Protein AF-A0A1F2P7C3-F1 (afdb_monomer_lite)

Organism: NCBI:txid1838285

Structure (mmCIF, N/CA/C/O backbone):
data_AF-A0A1F2P7C3-F1
#
_entry.id   AF-A0A1F2P7C3-F1
#
loop_
_atom_site.group_PDB
_atom_site.id
_atom_site.type_symbol
_atom_site.label_atom_id
_atom_site.label_alt_id
_atom_site.label_comp_id
_atom_site.label_asym_id
_atom_site.label_entity_id
_atom_site.label_seq_id
_atom_site.pdbx_PDB_ins_code
_atom_site.Cartn_x
_atom_site.Cartn_y
_atom_site.Cartn_z
_atom_site.occupancy
_atom_site.B_iso_or_equiv
_atom_site.auth_seq_id
_atom_site.auth_comp_id
_atom_site.auth_asym_id
_atom_site.auth_atom_id
_atom_site.pdbx_PDB_model_num
ATOM 1 N N . MET A 1 1 ? -16.174 10.394 39.902 1.00 77.69 1 MET A N 1
ATOM 2 C CA . MET A 1 1 ? -15.447 10.910 38.726 1.00 77.69 1 MET A CA 1
ATOM 3 C C . MET A 1 1 ? -16.456 11.609 37.838 1.00 77.69 1 MET A C 1
ATOM 5 O O . MET A 1 1 ? -17.543 11.066 37.669 1.00 77.69 1 MET A O 1
ATOM 9 N N . ASP A 1 2 ? -16.154 12.800 37.335 1.00 92.81 2 ASP A N 1
ATOM 10 C CA . ASP A 1 2 ? -17.089 13.515 36.462 1.00 92.81 2 ASP A CA 1
ATOM 11 C C . ASP A 1 2 ? -17.101 12.884 35.067 1.00 92.81 2 ASP A C 1
ATOM 13 O O . ASP A 1 2 ? -16.054 12.460 34.570 1.00 92.81 2 ASP A O 1
ATOM 17 N N . LEU A 1 3 ? -18.271 12.849 34.423 1.00 90.50 3 LEU A N 1
ATOM 18 C CA . LEU A 1 3 ? -18.465 12.289 33.077 1.00 90.50 3 LEU A CA 1
ATOM 19 C C . LEU A 1 3 ? -17.438 12.848 32.086 1.00 90.50 3 LEU A C 1
ATOM 21 O O . LEU A 1 3 ? -16.812 12.097 31.345 1.00 90.50 3 LEU A O 1
ATOM 25 N N . LEU A 1 4 ? -17.236 14.170 32.120 1.00 93.06 4 LEU A N 1
ATOM 26 C CA . LEU A 1 4 ? -16.297 14.874 31.248 1.00 93.06 4 LEU A CA 1
ATOM 27 C C . LEU A 1 4 ? -14.852 14.434 31.478 1.00 93.06 4 LEU A C 1
ATOM 29 O O . LEU A 1 4 ? -14.118 14.239 30.515 1.00 93.06 4 LEU A O 1
ATOM 33 N N . LEU A 1 5 ? -14.451 14.245 32.737 1.00 92.44 5 LEU A N 1
ATOM 34 C CA . LEU A 1 5 ? -13.101 13.799 33.072 1.00 92.44 5 LEU A CA 1
ATOM 35 C C . LEU A 1 5 ? -12.876 12.352 32.619 1.00 92.44 5 LEU A C 1
ATOM 37 O O . LEU A 1 5 ? -11.845 12.049 32.026 1.00 92.44 5 LEU A O 1
ATOM 41 N N . SER A 1 6 ? -13.853 11.476 32.861 1.00 92.25 6 SER A N 1
ATOM 42 C CA . SER A 1 6 ? -13.817 10.080 32.417 1.00 92.25 6 SER A CA 1
ATOM 43 C C . SER A 1 6 ? -13.701 9.981 30.890 1.00 92.25 6 SER A C 1
ATOM 45 O O . SER A 1 6 ? -12.804 9.314 30.373 1.00 92.25 6 SER A O 1
ATOM 47 N N . LEU A 1 7 ? -14.553 10.713 30.163 1.00 93.00 7 LEU A N 1
ATOM 48 C CA . LEU A 1 7 ? -14.533 10.766 28.702 1.00 93.00 7 LEU A CA 1
ATOM 49 C C . LEU A 1 7 ? -13.200 11.319 28.177 1.00 93.00 7 LEU A C 1
ATOM 51 O O . LEU A 1 7 ? -12.624 10.761 27.247 1.00 93.00 7 LEU A O 1
ATOM 55 N N . PHE A 1 8 ? -12.695 12.395 28.784 1.00 95.25 8 PHE A N 1
ATOM 56 C CA . PHE A 1 8 ? -11.429 13.009 28.397 1.00 95.25 8 PHE A CA 1
ATOM 57 C C . PHE A 1 8 ? -10.253 12.037 28.540 1.00 95.25 8 PHE A C 1
ATOM 59 O O . PHE A 1 8 ? -9.473 11.888 27.602 1.00 95.25 8 PHE A O 1
ATOM 66 N N . LEU A 1 9 ? -10.147 11.336 29.674 1.00 93.38 9 LEU A N 1
ATOM 67 C CA . LEU A 1 9 ? -9.088 10.346 29.888 1.00 93.38 9 LEU A CA 1
ATOM 68 C C . LEU A 1 9 ? -9.193 9.170 28.917 1.00 93.38 9 LEU A C 1
ATOM 70 O O . LEU A 1 9 ? -8.172 8.714 28.407 1.00 93.38 9 LEU A O 1
ATOM 74 N N . LEU A 1 10 ? -10.413 8.708 28.628 1.00 93.62 10 LEU A N 1
ATOM 75 C CA . LEU A 1 10 ? -10.646 7.648 27.651 1.00 93.62 10 LEU A CA 1
ATOM 76 C C . LEU A 1 10 ? -10.180 8.070 26.250 1.00 93.62 10 LEU A C 1
ATOM 78 O O . LEU A 1 10 ? -9.429 7.337 25.613 1.00 93.62 10 LEU A O 1
ATOM 82 N N . ILE A 1 11 ? -10.578 9.259 25.786 1.00 95.69 11 ILE A N 1
ATOM 83 C CA . ILE A 1 11 ? -10.174 9.788 24.475 1.00 95.69 11 ILE A CA 1
ATOM 84 C C . ILE A 1 11 ? -8.657 9.969 24.412 1.00 95.69 11 ILE A C 1
ATOM 86 O O . ILE A 1 11 ? -8.034 9.544 23.442 1.00 95.69 11 ILE A O 1
ATOM 90 N N . LEU A 1 12 ? -8.051 10.558 25.446 1.00 97.06 12 LEU A N 1
ATOM 91 C CA . LEU A 1 12 ? -6.606 10.767 25.507 1.00 97.06 12 LEU A CA 1
ATOM 92 C C . LEU A 1 12 ? -5.845 9.438 25.425 1.00 97.06 12 LEU A C 1
ATOM 94 O O . LEU A 1 12 ? -4.877 9.329 24.675 1.00 97.06 12 LEU A O 1
ATOM 98 N N . TYR A 1 13 ? -6.309 8.422 26.152 1.00 95.81 13 TYR A N 1
ATOM 99 C CA . TYR A 1 13 ? -5.743 7.080 26.097 1.00 95.81 13 TYR A CA 1
ATOM 100 C C . TYR A 1 13 ? -5.869 6.461 24.695 1.00 95.81 13 TYR A C 1
ATOM 102 O O . TYR A 1 13 ? -4.884 5.952 24.166 1.00 95.81 13 TYR A O 1
ATOM 110 N N . LEU A 1 14 ? -7.041 6.546 24.057 1.00 96.19 14 LEU A N 1
ATOM 111 C CA . LEU A 1 14 ? -7.248 6.003 22.709 1.00 96.19 14 LEU A CA 1
ATOM 112 C C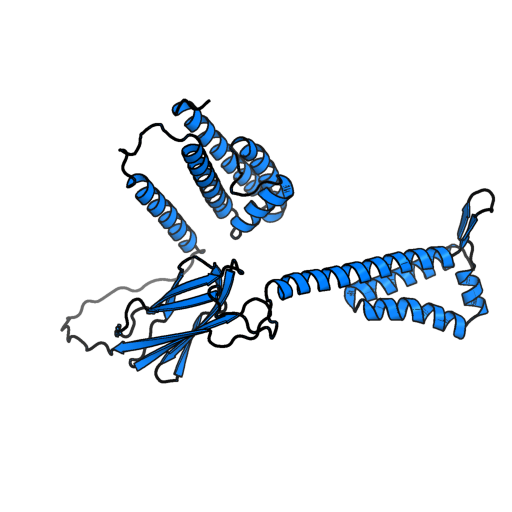 . LEU A 1 14 ? -6.375 6.702 21.659 1.00 96.19 14 LEU A C 1
ATOM 114 O O . LEU A 1 14 ? -5.785 6.028 20.816 1.00 96.19 14 LEU A O 1
ATOM 118 N N . LEU A 1 15 ? -6.250 8.030 21.729 1.00 97.38 15 LEU A N 1
ATOM 119 C CA . LEU A 1 15 ? -5.370 8.798 20.844 1.00 97.38 15 LEU A CA 1
ATOM 120 C C . LEU A 1 15 ? -3.902 8.424 21.047 1.00 97.38 15 LEU A C 1
ATOM 122 O O . LEU A 1 15 ? -3.172 8.270 20.072 1.00 97.38 15 LEU A O 1
ATOM 126 N N . PHE A 1 16 ? -3.477 8.240 22.297 1.00 97.50 16 PHE A N 1
ATOM 127 C CA . PHE A 1 16 ? -2.119 7.816 22.617 1.00 97.50 16 PHE A CA 1
ATOM 128 C C . PHE A 1 16 ? -1.800 6.429 22.040 1.00 97.50 16 PHE A C 1
ATOM 130 O O . PHE A 1 16 ? -0.775 6.265 21.380 1.00 97.50 16 PHE A O 1
ATOM 137 N N . ILE A 1 17 ? -2.692 5.447 22.216 1.00 97.12 17 ILE A N 1
ATOM 138 C CA . ILE A 1 17 ? -2.518 4.108 21.632 1.00 97.12 17 ILE A CA 1
ATOM 139 C C . ILE A 1 17 ? -2.524 4.171 20.101 1.00 97.12 17 ILE A C 1
ATOM 141 O O . ILE A 1 17 ? -1.637 3.599 19.468 1.00 97.12 17 ILE A O 1
ATOM 145 N N . GLY A 1 18 ? -3.465 4.909 19.505 1.00 94.56 18 GLY A N 1
ATOM 146 C CA . GLY A 1 18 ? -3.527 5.101 18.055 1.00 94.56 18 GLY A CA 1
ATOM 147 C C . GLY A 1 18 ? -2.247 5.721 17.491 1.00 94.56 18 GLY A C 1
ATOM 148 O O . GLY A 1 18 ? -1.726 5.244 16.487 1.00 94.56 18 GLY A O 1
ATOM 149 N N . PHE A 1 19 ? -1.685 6.724 18.172 1.00 97.38 19 PHE A N 1
ATOM 150 C CA . PHE A 1 19 ? -0.420 7.347 17.785 1.00 97.38 19 PHE A CA 1
ATOM 151 C C . PHE A 1 19 ? 0.745 6.347 17.794 1.00 97.38 19 PHE A C 1
ATOM 153 O O . PHE A 1 19 ? 1.523 6.310 16.843 1.00 97.38 19 PHE A O 1
ATOM 160 N N . ILE A 1 20 ? 0.854 5.501 18.825 1.00 96.69 20 ILE A N 1
ATOM 161 C CA . ILE A 1 20 ? 1.914 4.482 18.896 1.00 96.69 20 ILE A CA 1
ATOM 162 C C . ILE A 1 20 ? 1.760 3.449 17.774 1.00 96.69 20 ILE A C 1
ATOM 164 O O . ILE A 1 20 ? 2.757 3.110 17.135 1.00 96.69 20 ILE A O 1
ATOM 168 N N . ILE A 1 21 ? 0.536 2.970 17.519 1.00 94.56 21 ILE A N 1
ATOM 169 C CA . ILE A 1 21 ? 0.268 1.992 16.453 1.00 94.56 21 ILE A CA 1
ATOM 170 C C . ILE A 1 21 ? 0.661 2.565 15.085 1.00 94.56 21 ILE A C 1
ATOM 172 O O . ILE A 1 21 ? 1.321 1.875 14.316 1.00 94.56 21 ILE A O 1
ATOM 176 N N . ILE A 1 22 ? 0.292 3.818 14.795 1.00 93.19 22 ILE A N 1
ATOM 177 C CA . ILE A 1 22 ? 0.512 4.440 13.480 1.00 93.19 22 ILE A CA 1
ATOM 178 C C . ILE A 1 22 ? 1.976 4.845 13.264 1.00 93.19 22 ILE A C 1
ATOM 180 O O . ILE A 1 22 ? 2.513 4.621 12.184 1.00 93.19 22 ILE A O 1
ATOM 184 N N . TYR A 1 23 ? 2.617 5.469 14.257 1.00 94.31 23 TYR A N 1
ATOM 185 C CA . TYR A 1 23 ? 3.904 6.148 14.050 1.00 94.31 23 TYR A CA 1
ATOM 186 C C . TYR A 1 23 ? 5.117 5.420 14.624 1.00 94.31 23 TYR A C 1
ATOM 188 O O . TYR A 1 23 ? 6.241 5.751 14.254 1.00 94.31 23 TYR A O 1
ATOM 196 N N . VAL A 1 24 ? 4.926 4.480 15.552 1.00 95.00 24 VAL A N 1
ATOM 197 C CA . VAL A 1 24 ? 6.043 3.827 16.251 1.00 95.00 24 VAL A CA 1
ATOM 198 C C . VAL A 1 24 ? 6.140 2.358 15.866 1.00 95.00 24 VAL A C 1
ATOM 200 O O . VAL A 1 24 ? 7.137 1.939 15.288 1.00 95.00 24 VAL A O 1
ATOM 203 N N . SER A 1 25 ? 5.139 1.557 16.232 1.00 94.12 25 SER A N 1
ATOM 204 C CA . SER A 1 25 ? 5.088 0.121 15.946 1.00 94.12 25 SER A CA 1
ATOM 205 C C . SER A 1 25 ? 3.744 -0.459 16.387 1.00 94.12 25 SER A C 1
ATOM 207 O O . SER A 1 25 ? 3.318 -0.247 17.528 1.00 94.12 25 SER A O 1
ATOM 209 N N . SER A 1 26 ? 3.131 -1.283 15.535 1.00 92.88 26 SER A N 1
ATOM 210 C CA . SER A 1 26 ? 1.913 -2.042 15.848 1.00 92.88 26 SER A CA 1
ATOM 211 C C . SER A 1 26 ? 2.073 -2.919 17.093 1.00 92.88 26 SER A C 1
ATOM 213 O O . SER A 1 26 ? 1.196 -2.949 17.958 1.00 92.88 26 SER A O 1
ATOM 215 N N . PHE A 1 27 ? 3.225 -3.586 17.230 1.00 93.44 27 PHE A N 1
ATOM 216 C CA . PHE A 1 27 ? 3.520 -4.446 18.378 1.00 93.44 27 PHE A CA 1
ATOM 217 C C . PHE A 1 27 ? 3.623 -3.643 19.678 1.00 93.44 27 PHE A C 1
ATOM 219 O O . PHE A 1 27 ? 3.014 -4.007 20.686 1.00 93.44 27 PHE A O 1
ATOM 226 N N . ALA A 1 28 ? 4.345 -2.517 19.649 1.00 94.62 28 ALA A N 1
ATOM 227 C CA . ALA A 1 28 ? 4.433 -1.627 20.803 1.00 94.62 28 ALA A CA 1
ATOM 228 C C . ALA A 1 28 ? 3.044 -1.099 21.192 1.00 94.62 28 ALA A C 1
ATOM 230 O O . ALA A 1 28 ? 2.698 -1.095 22.371 1.00 94.62 28 ALA A O 1
ATOM 231 N N . GLY A 1 29 ? 2.222 -0.724 20.209 1.00 95.31 29 GLY A N 1
ATOM 232 C CA . GLY A 1 29 ? 0.857 -0.260 20.431 1.00 95.31 29 GLY A CA 1
ATOM 233 C C . GLY A 1 29 ? -0.009 -1.277 21.173 1.00 95.31 29 GLY A C 1
ATOM 234 O O . GLY A 1 29 ? -0.606 -0.932 22.192 1.00 95.31 29 GLY A O 1
ATOM 235 N N . ILE A 1 30 ? -0.013 -2.542 20.735 1.00 94.88 30 ILE A N 1
ATOM 236 C CA . ILE A 1 30 ? -0.726 -3.636 21.421 1.00 94.88 30 ILE A CA 1
ATOM 237 C C . ILE A 1 30 ? -0.192 -3.837 22.844 1.00 94.88 30 ILE A C 1
ATOM 239 O O . ILE A 1 30 ? -0.970 -3.997 23.788 1.00 94.88 30 ILE A O 1
ATOM 243 N N . LEU A 1 31 ? 1.130 -3.800 23.022 1.00 96.56 31 LEU A N 1
ATOM 244 C CA . LEU A 1 31 ? 1.747 -3.964 24.333 1.00 96.56 31 LEU A CA 1
ATOM 245 C C . LEU A 1 31 ? 1.312 -2.854 25.303 1.00 96.56 31 LEU A C 1
ATOM 247 O O . LEU A 1 31 ? 0.886 -3.153 26.418 1.00 96.56 31 LEU A O 1
ATOM 251 N N . PHE A 1 32 ? 1.356 -1.586 24.885 1.00 96.25 32 PHE A N 1
ATOM 252 C CA . PHE A 1 32 ? 0.892 -0.455 25.697 1.00 96.25 32 PHE A CA 1
ATOM 253 C C . PHE A 1 32 ? -0.618 -0.491 25.938 1.00 96.25 32 PHE A C 1
ATOM 255 O O . PHE A 1 32 ? -1.068 -0.159 27.038 1.00 96.25 32 PHE A O 1
ATOM 262 N N . MET A 1 33 ? -1.392 -0.940 24.948 1.00 96.12 33 MET A N 1
ATOM 263 C CA . MET A 1 33 ? -2.836 -1.113 25.065 1.00 96.12 33 MET A CA 1
ATOM 264 C C . MET A 1 33 ? -3.185 -2.041 26.237 1.00 96.12 33 MET A C 1
ATOM 266 O O . MET A 1 33 ? -4.087 -1.728 27.007 1.00 96.12 33 MET A O 1
ATOM 270 N N . LEU A 1 34 ? -2.426 -3.124 26.434 1.00 94.88 34 LEU A N 1
ATOM 271 C CA . LEU A 1 34 ? -2.631 -4.076 27.530 1.00 94.88 34 LEU A CA 1
ATOM 272 C C . LEU A 1 34 ? -1.948 -3.659 28.841 1.00 94.88 34 LEU A C 1
ATOM 274 O O . LEU A 1 34 ? -2.538 -3.786 29.916 1.00 94.88 34 LEU A O 1
ATOM 278 N N . LEU A 1 35 ? -0.711 -3.156 28.773 1.00 96.31 35 LEU A N 1
ATOM 279 C CA . LEU A 1 35 ? 0.079 -2.833 29.962 1.00 96.31 35 LEU A CA 1
ATOM 280 C C . LEU A 1 35 ? -0.467 -1.633 30.729 1.00 96.31 35 LEU A C 1
ATOM 282 O O . LEU A 1 35 ? -0.472 -1.673 31.952 1.00 96.31 35 LEU A O 1
ATOM 286 N N . VAL A 1 36 ? -0.928 -0.575 30.060 1.00 95.38 36 VAL A N 1
ATOM 287 C CA . VAL A 1 36 ? -1.382 0.643 30.754 1.00 95.38 36 VAL A CA 1
ATOM 288 C C . VAL A 1 36 ? -2.578 0.368 31.683 1.00 95.38 36 VAL A C 1
ATOM 290 O O . VAL A 1 36 ? -2.488 0.714 32.862 1.00 95.38 36 VAL A O 1
ATOM 293 N N . PRO A 1 37 ? -3.662 -0.302 31.240 1.00 93.38 37 PRO A N 1
ATOM 294 C CA . PRO A 1 37 ? -4.747 -0.695 32.135 1.00 93.38 37 PRO A CA 1
ATOM 295 C C . PRO A 1 37 ? -4.293 -1.647 33.239 1.00 93.38 37 PRO A C 1
ATOM 297 O O . PRO A 1 37 ? -4.720 -1.494 34.380 1.00 93.38 37 PRO A O 1
ATOM 300 N N . LEU A 1 38 ? -3.420 -2.609 32.920 1.00 95.81 38 LEU A N 1
ATOM 301 C CA . LEU A 1 38 ? -2.912 -3.575 33.892 1.00 95.81 38 LEU A CA 1
ATOM 302 C C . LEU A 1 38 ? -2.113 -2.883 35.004 1.00 95.81 38 LEU A C 1
ATOM 304 O O . LEU A 1 38 ? -2.354 -3.120 36.184 1.00 95.81 38 LEU A O 1
ATOM 308 N N . ILE A 1 39 ? -1.198 -1.988 34.631 1.00 96.56 39 ILE A N 1
ATOM 309 C CA . ILE A 1 39 ? -0.427 -1.160 35.560 1.00 96.56 39 ILE A CA 1
ATOM 310 C C . ILE A 1 39 ? -1.375 -0.279 36.382 1.00 96.56 39 ILE A C 1
ATOM 312 O O . ILE A 1 39 ? -1.203 -0.179 37.594 1.00 96.56 39 ILE A O 1
ATOM 316 N N . GLY A 1 40 ? -2.406 0.298 35.757 1.00 95.25 40 GLY A N 1
ATOM 317 C CA . GLY A 1 40 ? -3.443 1.065 36.450 1.00 95.25 40 GLY A CA 1
ATOM 318 C C . GLY A 1 40 ? -4.141 0.258 37.547 1.00 95.25 40 GLY A C 1
ATOM 319 O O . GLY A 1 40 ? -4.235 0.725 38.679 1.00 95.25 40 GLY A O 1
ATOM 320 N N . VAL A 1 41 ? -4.550 -0.980 37.247 1.00 96.56 41 VAL A N 1
ATOM 321 C CA . VAL A 1 41 ? -5.169 -1.893 38.226 1.00 96.56 41 VAL A CA 1
ATOM 322 C C . VAL A 1 41 ? -4.200 -2.257 39.357 1.00 96.56 41 VAL A C 1
ATOM 324 O O . VAL A 1 41 ? -4.626 -2.383 40.500 1.00 96.56 41 VAL A O 1
ATOM 327 N N . MET A 1 42 ? -2.904 -2.406 39.069 1.00 97.62 42 MET A N 1
ATOM 328 C CA . MET A 1 42 ? -1.898 -2.768 40.076 1.00 97.62 42 MET A CA 1
ATOM 329 C C . MET A 1 42 ? -1.518 -1.607 41.005 1.00 97.62 42 MET A C 1
ATOM 331 O O . MET A 1 42 ? -1.251 -1.838 42.182 1.00 97.62 42 MET A O 1
ATOM 335 N N . ILE A 1 43 ? -1.456 -0.375 40.487 1.00 98.06 43 ILE A N 1
ATOM 336 C CA . ILE A 1 43 ? -1.021 0.807 41.250 1.00 98.06 43 ILE A CA 1
ATOM 337 C C . ILE A 1 43 ? -2.186 1.446 42.014 1.00 98.06 43 ILE A C 1
ATOM 339 O O . ILE A 1 43 ? -2.012 1.833 43.167 1.00 98.06 43 ILE A O 1
ATOM 343 N N . ALA A 1 44 ? -3.354 1.572 41.379 1.00 96.88 44 ALA A N 1
ATOM 344 C CA . ALA A 1 44 ? -4.513 2.290 41.911 1.00 96.88 44 ALA A CA 1
ATOM 345 C C . ALA A 1 44 ? -5.809 1.499 41.636 1.00 96.88 44 ALA A C 1
ATOM 347 O O . ALA A 1 44 ? -6.606 1.873 40.769 1.00 96.88 44 ALA A O 1
ATOM 348 N N . PRO A 1 45 ? -6.011 0.356 42.319 1.00 96.19 45 PRO A N 1
ATOM 349 C CA . PRO A 1 45 ? -7.100 -0.568 42.013 1.00 96.19 45 PRO A CA 1
ATOM 350 C C . PRO A 1 45 ? -8.493 0.042 42.206 1.00 96.19 45 PRO A C 1
ATOM 352 O O . PRO A 1 45 ? -9.387 -0.264 41.419 1.00 96.19 45 PRO A O 1
ATOM 355 N N . GLU A 1 46 ? -8.702 0.898 43.211 1.00 96.75 46 GLU A N 1
ATOM 356 C CA . GLU A 1 46 ? -10.019 1.486 43.504 1.00 96.75 46 GLU A CA 1
ATOM 357 C C . GLU A 1 46 ? -10.422 2.516 42.441 1.00 96.75 46 GLU A C 1
ATOM 359 O O . GLU A 1 46 ? -11.538 2.504 41.920 1.00 96.75 46 GLU A O 1
ATOM 364 N N . GLU A 1 47 ? -9.479 3.364 42.054 1.00 95.25 47 GLU A N 1
ATOM 365 C CA . GLU A 1 47 ? -9.617 4.415 41.058 1.00 95.25 47 GLU A CA 1
ATOM 366 C C . GLU A 1 47 ? -9.776 3.810 39.670 1.00 95.25 47 GLU A C 1
ATOM 368 O O . GLU A 1 47 ? -10.647 4.229 38.906 1.00 95.25 47 GLU A O 1
ATOM 373 N N . MET A 1 48 ? -8.979 2.786 39.356 1.00 95.75 48 MET A N 1
ATOM 374 C CA . MET A 1 48 ? -9.073 2.080 38.086 1.00 95.75 48 MET A CA 1
ATOM 375 C C . MET A 1 48 ? -10.371 1.276 37.991 1.00 95.75 48 MET A C 1
ATOM 377 O O . MET A 1 48 ? -11.019 1.295 36.945 1.00 95.75 48 MET A O 1
ATOM 381 N N . ALA A 1 49 ? -10.813 0.625 39.073 1.00 95.25 49 ALA A N 1
ATOM 382 C CA . ALA A 1 49 ? -12.123 -0.019 39.115 1.00 95.25 49 ALA A CA 1
ATOM 383 C C . ALA A 1 49 ? -13.247 1.010 38.935 1.00 95.25 49 ALA A C 1
ATOM 385 O O . ALA A 1 49 ? -14.174 0.771 38.158 1.00 95.25 49 ALA A O 1
ATOM 386 N N . GLY A 1 50 ? -13.144 2.174 39.581 1.00 95.06 50 GLY A N 1
ATOM 387 C CA . GLY A 1 50 ? -14.079 3.286 39.418 1.00 95.06 50 GLY A CA 1
ATOM 388 C C . GLY A 1 50 ? -14.127 3.814 37.984 1.00 95.06 50 GLY A C 1
ATOM 389 O O . GLY A 1 50 ? -15.211 4.028 37.449 1.00 95.06 50 GLY A O 1
ATOM 390 N N . PHE A 1 51 ? -12.972 3.958 37.329 1.00 95.06 51 PHE A N 1
ATOM 391 C CA . PHE A 1 51 ? -12.888 4.363 35.929 1.00 95.06 51 PHE A CA 1
ATOM 392 C C . PHE A 1 51 ? -13.481 3.300 35.001 1.00 95.06 51 PHE A C 1
ATOM 394 O O . PHE A 1 51 ? -14.344 3.614 34.190 1.00 95.06 51 PHE A O 1
ATOM 401 N N . LEU A 1 52 ? -13.077 2.034 35.118 1.00 94.31 52 LEU A N 1
ATOM 402 C CA . LEU A 1 52 ? -13.548 0.958 34.236 1.00 94.31 52 LEU A CA 1
ATOM 403 C C . LEU A 1 52 ? -15.046 0.660 34.394 1.00 94.31 52 LEU A C 1
ATOM 405 O O . LEU A 1 52 ? -15.711 0.309 33.414 1.00 94.31 52 LEU A O 1
ATOM 409 N N . SER A 1 53 ? -15.583 0.806 35.608 1.00 95.75 53 SER A N 1
ATOM 410 C CA . SER A 1 53 ? -17.004 0.592 35.906 1.00 95.75 53 SER A CA 1
ATOM 411 C C . SER A 1 53 ? -17.883 1.825 35.688 1.00 95.75 53 SER A C 1
ATOM 413 O O . SER A 1 53 ? -19.102 1.703 35.811 1.00 95.75 53 SER A O 1
ATOM 415 N N . TYR A 1 54 ? -17.301 2.975 35.329 1.00 95.25 54 TYR A N 1
ATOM 416 C CA . TYR A 1 54 ? -18.046 4.210 35.115 1.00 95.25 54 TYR A CA 1
ATOM 417 C C . TYR A 1 54 ? -19.080 4.048 33.998 1.00 95.25 54 TYR A C 1
ATOM 419 O O . TYR A 1 54 ? -18.740 3.679 32.871 1.00 95.25 54 TYR A O 1
ATOM 427 N N . GLU A 1 55 ? -20.341 4.317 34.322 1.00 94.31 55 GLU A N 1
ATOM 428 C CA . GLU A 1 55 ? -21.469 4.260 33.398 1.00 94.31 55 GLU A CA 1
ATOM 429 C C . GLU A 1 55 ? -21.531 5.539 32.555 1.00 94.31 55 GLU A C 1
ATOM 431 O O . GLU A 1 55 ? -21.679 6.638 33.085 1.00 94.31 55 GLU A O 1
ATOM 436 N N . LEU A 1 56 ? -21.401 5.396 31.234 1.00 89.06 56 LEU A N 1
ATOM 437 C CA . LEU A 1 56 ? -21.481 6.511 30.286 1.00 89.06 56 LEU A CA 1
ATOM 438 C C . LEU A 1 56 ? -22.903 6.702 29.765 1.00 89.06 56 LEU A C 1
ATOM 440 O O . LEU A 1 56 ? -23.383 7.829 29.667 1.00 89.06 56 LEU A O 1
ATOM 444 N N . PHE A 1 57 ? -23.564 5.603 29.405 1.00 88.19 57 PHE A N 1
ATOM 445 C CA . PHE A 1 57 ? -24.935 5.618 28.914 1.00 88.19 57 PHE A CA 1
ATOM 446 C C . PHE A 1 57 ? -25.664 4.327 29.275 1.00 88.19 57 PHE A C 1
ATOM 448 O O . PHE A 1 57 ? -25.105 3.233 29.209 1.00 88.19 57 PHE A O 1
ATOM 455 N N . ALA A 1 58 ? -26.938 4.471 29.621 1.00 89.19 58 ALA A N 1
ATOM 456 C CA . ALA A 1 58 ? -27.861 3.372 29.844 1.00 89.19 58 ALA A CA 1
ATOM 457 C C . ALA A 1 58 ? -28.874 3.342 28.696 1.00 89.19 58 ALA A C 1
ATOM 459 O O . ALA A 1 58 ? -29.469 4.367 28.361 1.00 89.19 58 ALA A O 1
ATOM 460 N N . ILE A 1 59 ? -29.071 2.176 28.086 1.00 85.44 59 ILE A N 1
ATOM 461 C CA . ILE A 1 59 ? -30.069 1.948 27.034 1.00 85.44 59 ILE A CA 1
ATOM 462 C C . ILE A 1 59 ? -31.148 1.010 27.598 1.00 85.44 59 ILE A C 1
ATOM 464 O O . ILE A 1 59 ? -30.865 0.190 28.474 1.00 85.44 59 ILE A O 1
ATOM 468 N N . MET A 1 60 ? -32.384 1.126 27.095 1.00 83.56 60 MET A N 1
ATOM 469 C CA . MET A 1 60 ? -33.532 0.286 27.478 1.00 83.56 60 MET A CA 1
ATOM 470 C C . MET A 1 60 ? -33.849 0.354 28.981 1.00 83.56 60 MET A C 1
ATOM 472 O O . MET A 1 60 ? -33.796 -0.660 29.671 1.00 83.56 60 MET A O 1
ATOM 476 N N . ASP A 1 61 ? -34.131 1.553 29.498 1.00 84.75 61 ASP A N 1
ATOM 477 C CA . ASP A 1 61 ? -34.498 1.780 30.909 1.00 84.75 61 ASP A CA 1
ATOM 478 C C . ASP A 1 61 ? -33.505 1.179 31.928 1.00 84.75 61 ASP A C 1
ATOM 480 O O . ASP A 1 61 ? -33.884 0.728 33.007 1.00 84.75 61 ASP A O 1
ATOM 484 N N . GLY A 1 62 ? -32.212 1.155 31.584 1.00 84.88 62 GLY A N 1
ATOM 485 C CA . GLY A 1 62 ? -31.159 0.615 32.451 1.00 84.88 62 GLY A CA 1
ATOM 486 C C . GLY A 1 62 ? -30.912 -0.886 32.309 1.00 84.88 62 GLY A C 1
ATOM 487 O O . GLY A 1 62 ? -30.052 -1.417 33.007 1.00 84.88 62 GLY A O 1
ATOM 488 N N . ALA A 1 63 ? -31.604 -1.577 31.397 1.00 89.12 63 ALA A N 1
ATOM 489 C CA . ALA A 1 63 ? -31.355 -2.995 31.143 1.00 89.12 63 ALA A CA 1
ATOM 490 C C . ALA A 1 63 ? -29.953 -3.247 30.560 1.00 89.12 63 ALA A C 1
ATOM 492 O O . ALA A 1 63 ? -29.349 -4.282 30.844 1.00 89.12 63 ALA A O 1
ATOM 493 N N . ILE A 1 64 ? -29.421 -2.306 29.768 1.00 89.12 64 ILE A N 1
ATOM 494 C CA . ILE A 1 64 ? -28.071 -2.386 29.201 1.00 89.12 64 ILE A CA 1
ATOM 495 C C . ILE A 1 64 ? -27.291 -1.133 29.602 1.00 89.12 64 ILE A C 1
ATOM 497 O O . ILE A 1 64 ? -27.517 -0.044 29.076 1.00 89.12 64 ILE A O 1
ATOM 501 N N . SER A 1 65 ? -26.358 -1.304 30.538 1.00 92.94 65 SER A N 1
ATOM 502 C CA . SER A 1 65 ? -25.458 -0.249 31.013 1.00 92.94 65 SER A CA 1
ATOM 503 C C . SER A 1 65 ? -24.128 -0.317 30.265 1.00 92.94 65 SER A C 1
ATOM 505 O O . SER A 1 65 ? -23.362 -1.274 30.413 1.00 92.94 65 SER A O 1
ATOM 507 N N . MET A 1 66 ? -23.836 0.703 29.460 1.00 93.94 66 MET A N 1
ATOM 508 C CA . MET A 1 66 ? -22.568 0.827 28.749 1.00 93.94 66 MET A CA 1
ATOM 509 C C . MET A 1 66 ? -21.571 1.602 29.596 1.00 93.94 66 MET A C 1
ATOM 511 O O . MET A 1 66 ? -21.614 2.823 29.760 1.00 93.94 66 MET A O 1
ATOM 515 N N . ARG A 1 67 ? -20.658 0.821 30.158 1.00 95.62 67 ARG A N 1
ATOM 516 C CA . ARG A 1 67 ? -19.530 1.283 30.969 1.00 95.62 67 ARG A CA 1
ATOM 517 C C . ARG A 1 67 ? -18.271 1.492 30.133 1.00 95.62 67 ARG A C 1
ATOM 519 O O . ARG A 1 67 ? -18.134 0.860 29.083 1.00 95.62 67 ARG A O 1
ATOM 526 N N . ASN A 1 68 ? -17.321 2.273 30.646 1.00 94.69 68 ASN A N 1
ATOM 527 C CA . ASN A 1 68 ? -16.012 2.507 30.021 1.00 94.69 68 ASN A CA 1
ATOM 528 C C . ASN A 1 68 ? -15.332 1.221 29.526 1.00 94.69 68 ASN A C 1
ATOM 530 O O . ASN A 1 68 ? -14.819 1.206 28.411 1.00 94.69 68 ASN A O 1
ATOM 534 N N . ILE A 1 69 ? -15.367 0.132 30.305 1.00 95.44 69 ILE A N 1
ATOM 535 C CA . ILE A 1 69 ? -14.759 -1.150 29.910 1.00 95.44 69 ILE A CA 1
ATOM 536 C C . ILE A 1 69 ? -15.310 -1.708 28.588 1.00 95.44 69 ILE A C 1
ATOM 538 O O . ILE A 1 69 ? -14.547 -2.263 27.804 1.00 95.44 69 ILE A O 1
ATOM 542 N N . HIS A 1 70 ? -16.602 -1.533 28.294 1.00 94.94 70 HIS A N 1
ATOM 543 C CA . HIS A 1 70 ? -17.198 -2.032 27.050 1.00 94.94 70 HIS A CA 1
ATOM 544 C C . HIS A 1 70 ? -16.684 -1.256 25.841 1.00 94.94 70 HIS A C 1
ATOM 546 O O . HIS A 1 70 ? -16.361 -1.842 24.812 1.00 94.94 70 HIS A O 1
ATOM 552 N N . ILE A 1 71 ? -16.578 0.065 25.979 1.00 93.38 71 ILE A N 1
ATOM 553 C CA . ILE A 1 71 ? -16.068 0.941 24.922 1.00 93.38 71 ILE A CA 1
ATOM 554 C C . ILE A 1 71 ? -14.584 0.669 24.705 1.00 93.38 71 ILE A C 1
ATOM 556 O O . ILE A 1 71 ? -14.147 0.525 23.568 1.00 93.38 71 ILE A O 1
ATOM 560 N N . LEU A 1 72 ? -13.826 0.522 25.791 1.00 94.06 72 LEU A N 1
ATOM 561 C CA . LEU A 1 72 ? -12.416 0.163 25.751 1.00 94.06 72 LEU A CA 1
ATOM 562 C C . LEU A 1 72 ? -12.202 -1.160 25.000 1.00 94.06 72 LEU A C 1
ATOM 564 O O . LEU A 1 72 ? -11.411 -1.204 24.065 1.00 94.06 72 LEU A O 1
ATOM 568 N N . LEU A 1 73 ? -12.974 -2.201 25.335 1.00 94.75 73 LEU A N 1
ATOM 569 C CA . LEU A 1 73 ? -12.948 -3.495 24.645 1.00 94.75 73 LEU A CA 1
ATOM 570 C C . LEU A 1 73 ? -13.318 -3.380 23.160 1.00 94.75 73 LEU A C 1
ATOM 572 O O . LEU A 1 73 ? -12.674 -4.018 22.330 1.00 94.75 73 LEU A O 1
ATOM 576 N N . ALA A 1 74 ? -14.318 -2.566 22.812 1.00 95.69 74 ALA A N 1
ATOM 577 C CA . ALA A 1 74 ? -14.713 -2.351 21.421 1.00 95.69 74 ALA A CA 1
ATOM 578 C C . ALA A 1 74 ? -13.587 -1.696 20.602 1.00 95.69 74 ALA A C 1
ATOM 580 O O . ALA A 1 74 ? -13.265 -2.162 19.510 1.00 95.69 74 ALA A O 1
ATOM 581 N N . PHE A 1 75 ? -12.939 -0.663 21.147 1.00 94.38 75 PHE A N 1
ATOM 582 C CA . PHE A 1 75 ? -11.790 -0.030 20.497 1.00 94.38 75 PHE A CA 1
ATOM 583 C C . PHE A 1 75 ? -10.573 -0.950 20.432 1.00 94.38 75 PHE A C 1
ATOM 585 O O . PHE A 1 75 ? -9.884 -0.969 19.417 1.00 94.38 75 PHE A O 1
ATOM 592 N N . TRP A 1 76 ? -10.316 -1.745 21.470 1.00 95.62 76 TRP A N 1
ATOM 593 C CA . TRP A 1 76 ? -9.243 -2.739 21.444 1.00 95.62 76 TRP A CA 1
ATOM 594 C C . TRP A 1 76 ? -9.464 -3.786 20.363 1.00 95.62 76 TRP A C 1
ATOM 596 O O . TRP A 1 76 ? -8.535 -4.096 19.623 1.00 95.62 76 TRP A O 1
ATOM 606 N N . ALA A 1 77 ? -10.689 -4.294 20.230 1.00 97.06 77 ALA A N 1
ATOM 607 C CA . ALA A 1 77 ? -11.042 -5.217 19.159 1.00 97.06 77 ALA A CA 1
ATOM 608 C C . ALA A 1 77 ? -10.842 -4.573 17.778 1.00 97.06 77 ALA A C 1
ATOM 610 O O . ALA A 1 77 ? -10.277 -5.207 16.889 1.00 97.06 77 ALA A O 1
ATOM 611 N N . ALA A 1 78 ? -11.232 -3.304 17.611 1.00 96.38 78 ALA A N 1
ATOM 612 C CA . ALA A 1 78 ? -11.019 -2.567 16.368 1.00 96.38 78 ALA A CA 1
ATOM 613 C C . ALA A 1 78 ? -9.524 -2.395 16.043 1.00 96.38 78 ALA A C 1
ATOM 615 O O . ALA A 1 78 ? -9.101 -2.725 14.937 1.00 96.38 78 ALA A O 1
ATOM 616 N N . PHE A 1 79 ? -8.705 -1.949 17.001 1.00 94.50 79 PHE A N 1
ATOM 617 C CA . PHE A 1 79 ? -7.261 -1.802 16.799 1.00 94.50 79 PHE A CA 1
ATOM 618 C C . PHE A 1 79 ? -6.574 -3.139 16.520 1.00 94.50 79 PHE A C 1
ATOM 620 O O . PHE A 1 79 ? -5.762 -3.218 15.602 1.00 94.50 79 PHE A O 1
ATOM 627 N N . LEU A 1 80 ? -6.925 -4.201 17.250 1.00 95.12 80 LEU A N 1
ATOM 628 C CA . LEU A 1 80 ? -6.405 -5.543 16.985 1.00 95.12 80 LEU A CA 1
ATOM 629 C C . LEU A 1 80 ? -6.798 -6.032 15.592 1.00 95.12 80 LEU A C 1
ATOM 631 O O . LEU A 1 80 ? -5.955 -6.588 14.898 1.00 95.12 80 LEU A O 1
ATOM 635 N N . SER A 1 81 ? -8.037 -5.792 15.157 1.00 96.75 81 SER A N 1
ATOM 636 C CA . SER A 1 81 ? -8.472 -6.137 13.803 1.00 96.75 81 SER A CA 1
ATOM 637 C C . SER A 1 81 ? -7.669 -5.387 12.745 1.00 96.75 81 SER A C 1
ATOM 639 O O . SER A 1 81 ? -7.297 -5.995 11.748 1.00 96.75 81 SER A O 1
ATOM 641 N N . ILE A 1 82 ? -7.390 -4.095 12.953 1.00 93.31 82 ILE A N 1
ATOM 642 C CA . ILE A 1 82 ? -6.558 -3.302 12.039 1.00 93.31 82 ILE A CA 1
ATOM 643 C C . ILE A 1 82 ? -5.152 -3.893 11.977 1.00 93.31 82 ILE A C 1
ATOM 645 O O . ILE A 1 82 ? -4.683 -4.178 10.883 1.00 93.31 82 ILE A O 1
ATOM 649 N N . VAL A 1 83 ? -4.512 -4.142 13.125 1.00 92.88 83 VAL A N 1
ATOM 650 C CA . VAL A 1 83 ? -3.151 -4.698 13.162 1.00 92.88 83 VAL A CA 1
ATOM 651 C C . VAL A 1 83 ? -3.095 -6.077 12.505 1.00 92.88 83 VAL A C 1
ATOM 653 O O . VAL A 1 83 ? -2.245 -6.308 11.652 1.00 92.88 83 VAL A O 1
ATOM 656 N N . ILE A 1 84 ? -4.014 -6.986 12.846 1.00 94.19 84 ILE A N 1
ATOM 657 C CA . ILE A 1 84 ? -4.075 -8.322 12.234 1.00 94.19 84 ILE A CA 1
ATOM 658 C C . ILE A 1 84 ? -4.278 -8.205 10.726 1.00 94.19 84 ILE A C 1
ATOM 660 O O . ILE A 1 84 ? -3.615 -8.909 9.974 1.00 94.19 84 ILE A O 1
ATOM 664 N N . TYR A 1 85 ? -5.168 -7.319 10.279 1.00 94.00 85 TYR A N 1
ATOM 665 C CA . TYR A 1 85 ? -5.426 -7.122 8.859 1.00 94.00 85 TYR A CA 1
ATOM 666 C C . TYR A 1 85 ? -4.197 -6.576 8.128 1.00 94.00 85 TYR A C 1
ATOM 668 O O . TYR A 1 85 ? -3.854 -7.083 7.065 1.00 94.00 85 TYR A O 1
ATOM 676 N N . THR A 1 86 ? -3.499 -5.589 8.695 1.00 89.31 86 THR A N 1
ATOM 677 C CA . THR A 1 86 ? -2.289 -5.024 8.082 1.00 89.31 86 THR A CA 1
ATOM 678 C C . THR A 1 86 ? -1.137 -6.020 8.051 1.00 89.31 86 THR A C 1
ATOM 680 O O . THR A 1 86 ? -0.446 -6.105 7.042 1.00 89.31 86 THR A O 1
ATOM 683 N N . GLU A 1 87 ? -0.954 -6.812 9.110 1.00 87.31 87 GLU A N 1
ATOM 684 C CA . GLU A 1 87 ? 0.067 -7.868 9.156 1.00 87.31 87 GLU A CA 1
ATOM 685 C C . GLU A 1 87 ? -0.274 -9.007 8.192 1.00 87.31 87 GLU A C 1
ATOM 687 O O . GLU A 1 87 ? 0.591 -9.484 7.464 1.00 87.31 87 GLU A O 1
ATOM 692 N N . PHE A 1 88 ? -1.546 -9.41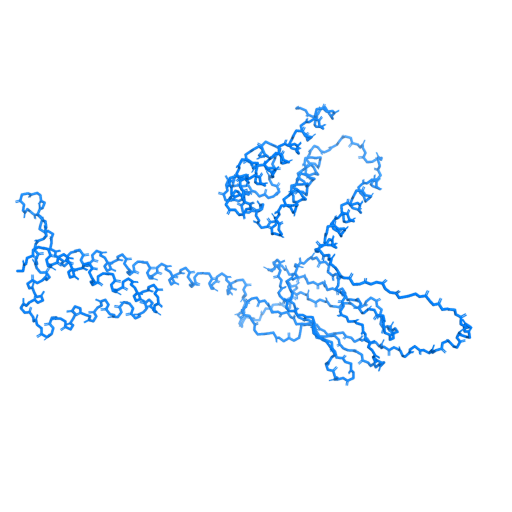2 8.126 1.00 91.50 88 PHE A N 1
ATOM 693 C CA . PHE A 1 88 ? -2.012 -10.404 7.162 1.00 91.50 88 PHE A CA 1
ATOM 694 C C . PHE A 1 88 ? -1.821 -9.919 5.728 1.00 91.50 88 PHE A C 1
ATOM 696 O O . PHE A 1 88 ? -1.353 -10.684 4.896 1.00 91.50 88 PHE A O 1
ATOM 703 N N . LEU A 1 89 ? -2.148 -8.659 5.434 1.00 87.75 89 LEU A N 1
ATOM 704 C CA . LEU A 1 89 ? -1.953 -8.079 4.111 1.00 87.75 89 LEU A CA 1
ATOM 705 C C . LEU A 1 89 ? -0.463 -7.987 3.768 1.00 87.75 89 LEU A C 1
ATOM 707 O O . LEU A 1 89 ? -0.075 -8.349 2.663 1.00 87.75 89 LEU A O 1
ATOM 711 N N . GLY A 1 90 ? 0.376 -7.569 4.719 1.00 84.12 90 GLY A N 1
ATOM 712 C CA . GLY A 1 90 ? 1.829 -7.551 4.560 1.00 84.12 90 GLY A CA 1
ATOM 713 C C . GLY A 1 90 ? 2.391 -8.945 4.282 1.00 84.12 90 GLY A C 1
ATOM 714 O O . GLY A 1 90 ? 3.142 -9.126 3.326 1.00 84.12 90 GLY A O 1
ATOM 715 N N . TRP A 1 91 ? 1.963 -9.946 5.054 1.00 90.06 91 TRP A N 1
ATOM 716 C CA . TRP A 1 91 ? 2.310 -11.345 4.824 1.00 90.06 91 TRP A CA 1
ATOM 717 C C . TRP A 1 91 ? 1.806 -11.841 3.472 1.00 90.06 91 TRP A C 1
ATOM 719 O O . TRP A 1 91 ? 2.567 -12.456 2.743 1.00 90.06 91 TRP A O 1
ATOM 729 N N . TYR A 1 92 ? 0.556 -11.559 3.111 1.00 85.94 92 TYR A N 1
ATOM 730 C CA . TYR A 1 92 ? -0.056 -11.995 1.859 1.00 85.94 92 TYR A CA 1
ATOM 731 C C . TYR A 1 92 ? 0.666 -11.407 0.647 1.00 85.94 92 TYR A C 1
ATOM 733 O O . TYR A 1 92 ? 0.999 -12.141 -0.276 1.00 85.94 92 TYR A O 1
ATOM 741 N N . MET A 1 93 ? 0.980 -10.110 0.675 1.00 82.19 93 MET A N 1
ATOM 742 C CA . MET A 1 93 ? 1.759 -9.458 -0.377 1.00 82.19 93 MET A CA 1
ATOM 743 C C . MET A 1 93 ? 3.175 -10.030 -0.445 1.00 82.19 93 MET A C 1
ATOM 745 O O . MET A 1 93 ? 3.639 -10.366 -1.530 1.00 82.19 93 MET A O 1
ATOM 749 N N . ALA A 1 94 ? 3.834 -10.234 0.700 1.00 76.88 94 ALA A N 1
ATOM 750 C CA . ALA A 1 94 ? 5.133 -10.900 0.746 1.00 76.88 94 ALA A CA 1
ATOM 751 C C . ALA A 1 94 ? 5.059 -12.343 0.225 1.00 76.88 94 ALA A C 1
ATOM 753 O O . ALA A 1 94 ? 5.988 -12.801 -0.430 1.00 76.88 94 ALA A O 1
ATOM 754 N N . HIS A 1 95 ? 3.959 -13.055 0.477 1.00 78.00 95 HIS A N 1
ATOM 755 C CA . HIS A 1 95 ? 3.757 -14.425 0.031 1.00 78.00 95 HIS A CA 1
ATOM 756 C C . HIS A 1 95 ? 3.391 -14.501 -1.447 1.00 78.00 95 HIS A C 1
ATOM 758 O O . HIS A 1 95 ? 3.801 -15.450 -2.089 1.00 78.00 95 HIS A O 1
ATOM 764 N N . ILE A 1 96 ? 2.690 -13.525 -2.027 1.00 70.38 96 ILE A N 1
ATOM 765 C CA . ILE A 1 96 ? 2.544 -13.416 -3.487 1.00 70.38 96 ILE A CA 1
ATOM 766 C C . ILE A 1 96 ? 3.915 -13.171 -4.119 1.00 70.38 96 ILE A C 1
ATOM 768 O O . ILE A 1 96 ? 4.279 -13.868 -5.062 1.00 70.38 96 ILE A O 1
ATOM 772 N N . SER A 1 97 ? 4.718 -12.266 -3.554 1.00 67.69 97 SER A N 1
ATOM 773 C CA . SER A 1 97 ? 6.091 -12.036 -4.019 1.00 67.69 97 SER A CA 1
ATOM 774 C C . SER A 1 97 ? 6.982 -13.280 -3.859 1.00 67.69 97 SER A C 1
ATOM 776 O O . SER A 1 97 ? 7.817 -13.564 -4.717 1.00 67.69 97 SER A O 1
ATOM 778 N N . ALA A 1 98 ? 6.784 -14.064 -2.793 1.00 56.16 98 ALA A N 1
ATOM 779 C CA . ALA A 1 98 ? 7.538 -15.289 -2.516 1.00 56.16 98 ALA A CA 1
ATOM 780 C C . ALA A 1 98 ? 7.018 -16.526 -3.276 1.00 56.16 98 ALA A C 1
ATOM 782 O O . ALA A 1 98 ? 7.790 -17.396 -3.638 1.00 56.16 98 ALA A O 1
ATOM 783 N N . SER A 1 99 ? 5.719 -16.635 -3.553 1.00 47.00 99 SER A N 1
ATOM 784 C CA . SER A 1 99 ? 5.122 -17.753 -4.309 1.00 47.00 99 SER A CA 1
ATOM 785 C C . SER A 1 99 ? 5.191 -17.542 -5.821 1.00 47.00 99 SER A C 1
ATOM 787 O O . SER A 1 99 ? 5.157 -18.515 -6.567 1.00 47.00 99 SER A O 1
ATOM 789 N N . GLY A 1 100 ? 5.402 -16.301 -6.270 1.00 45.03 100 GLY A N 1
ATOM 790 C CA . GLY A 1 100 ? 5.971 -16.007 -7.587 1.00 45.03 100 GLY A CA 1
ATOM 791 C C . GLY A 1 100 ? 7.473 -16.317 -7.693 1.00 45.03 100 GLY A C 1
ATOM 792 O O . GLY A 1 100 ? 8.023 -16.280 -8.788 1.00 45.03 100 GLY A O 1
ATOM 793 N N . SER A 1 101 ? 8.139 -16.653 -6.582 1.00 44.97 101 SER A N 1
ATOM 794 C CA . SER A 1 101 ? 9.536 -17.094 -6.525 1.00 44.97 101 SER A CA 1
ATOM 795 C C . SER A 1 101 ? 9.657 -18.425 -5.776 1.00 44.97 101 SER A C 1
ATOM 797 O O . SER A 1 101 ? 10.234 -18.531 -4.697 1.00 44.97 101 SER A O 1
ATOM 799 N N . GLY A 1 102 ? 9.080 -19.479 -6.353 1.00 43.72 102 GLY A N 1
ATOM 800 C CA . GLY A 1 102 ? 9.219 -20.834 -5.831 1.00 43.72 102 GLY A CA 1
ATOM 801 C C . GLY A 1 102 ? 10.666 -21.331 -5.890 1.00 43.72 102 GLY A C 1
ATOM 802 O O . GLY A 1 102 ? 11.035 -22.006 -6.842 1.00 43.72 102 GLY A O 1
ATOM 803 N N . SER A 1 103 ? 11.462 -21.062 -4.851 1.00 45.25 103 SER A N 1
ATOM 804 C CA . SER A 1 103 ? 12.570 -21.933 -4.466 1.00 45.25 103 SER A CA 1
ATOM 805 C C . SER A 1 103 ? 12.070 -22.908 -3.400 1.00 45.25 103 SER A C 1
ATOM 807 O O . SER A 1 103 ? 11.858 -22.605 -2.227 1.00 45.25 103 SER A O 1
ATOM 809 N N . SER A 1 104 ? 11.820 -24.123 -3.851 1.00 39.16 104 SER A N 1
ATOM 810 C CA . SER A 1 104 ? 11.842 -25.301 -3.004 1.00 39.16 104 SER A CA 1
ATOM 811 C C . SER A 1 104 ? 13.074 -26.092 -3.410 1.00 39.16 104 SER A C 1
ATOM 813 O O . SER A 1 104 ? 13.313 -26.228 -4.607 1.00 39.16 104 SER A O 1
ATOM 815 N N . ASP A 1 105 ? 13.802 -26.666 -2.454 1.00 38.12 105 ASP A N 1
ATOM 816 C CA . ASP A 1 105 ? 14.727 -27.781 -2.704 1.00 38.12 105 ASP A CA 1
ATOM 817 C C . ASP A 1 105 ? 13.917 -29.037 -3.100 1.00 38.12 105 ASP A C 1
ATOM 819 O O . ASP A 1 105 ? 13.890 -30.064 -2.423 1.00 38.12 105 ASP A O 1
ATOM 823 N N . ILE A 1 106 ? 13.159 -28.898 -4.180 1.00 37.50 106 ILE A N 1
ATOM 824 C CA . ILE A 1 106 ? 12.649 -29.943 -5.044 1.00 37.50 106 ILE A CA 1
ATOM 825 C C . ILE A 1 106 ? 13.675 -29.963 -6.172 1.00 37.50 106 ILE A C 1
ATOM 827 O O . ILE A 1 106 ? 14.035 -28.906 -6.683 1.00 37.50 106 ILE A O 1
ATOM 831 N N . GLU A 1 107 ? 14.181 -31.138 -6.539 1.00 32.81 107 GLU A N 1
ATOM 832 C CA . GLU A 1 107 ? 14.877 -31.305 -7.814 1.00 32.81 107 GLU A CA 1
ATOM 833 C C . GLU A 1 107 ? 13.902 -30.876 -8.920 1.00 32.81 107 GLU A C 1
ATOM 835 O O . GLU A 1 107 ? 13.030 -31.642 -9.336 1.00 32.81 107 GLU A O 1
ATOM 840 N N . PHE A 1 108 ? 13.977 -29.606 -9.315 1.00 36.69 108 PHE A N 1
ATOM 841 C CA . PHE A 1 108 ? 13.257 -29.094 -10.461 1.00 36.69 108 PHE A CA 1
ATOM 842 C C . PHE A 1 108 ? 13.918 -29.679 -11.714 1.00 36.69 108 PHE A C 1
ATOM 844 O O . PHE A 1 108 ? 15.150 -29.735 -11.793 1.00 36.69 108 PHE A O 1
ATOM 851 N N . PRO A 1 109 ? 13.120 -30.180 -12.672 1.00 36.78 109 PRO A N 1
ATOM 852 C CA . PRO A 1 109 ? 13.631 -30.542 -13.985 1.00 36.78 109 PRO A CA 1
ATOM 853 C C . PRO A 1 109 ? 14.275 -29.297 -14.600 1.00 36.78 109 PRO A C 1
ATOM 855 O O . PRO A 1 109 ? 13.730 -28.212 -14.435 1.00 36.78 109 PRO A O 1
ATOM 858 N N . GLU A 1 110 ? 15.423 -29.465 -15.258 1.00 43.94 110 GLU A N 1
ATOM 859 C CA . GLU A 1 110 ? 16.179 -28.414 -15.952 1.00 43.94 110 GLU A CA 1
ATOM 860 C C . GLU A 1 110 ? 15.245 -27.341 -16.553 1.00 43.94 110 GLU A C 1
ATOM 862 O O . GLU A 1 110 ? 14.480 -27.603 -17.481 1.00 43.94 110 GLU A O 1
ATOM 867 N N . ASP A 1 111 ? 15.264 -26.167 -15.915 1.00 43.06 111 ASP A N 1
ATOM 868 C CA . ASP A 1 111 ? 14.354 -25.039 -16.103 1.00 43.06 111 ASP A CA 1
ATOM 869 C C . ASP A 1 111 ? 14.468 -24.400 -17.498 1.00 43.06 111 ASP A C 1
ATOM 871 O O . ASP A 1 111 ? 15.540 -23.955 -17.906 1.00 43.06 111 ASP A O 1
ATOM 875 N N . GLU A 1 112 ? 13.328 -24.249 -18.183 1.00 52.53 112 GLU A N 1
ATOM 876 C CA . GLU A 1 112 ? 13.183 -23.516 -19.456 1.00 52.53 112 GLU A CA 1
ATOM 877 C C . GLU A 1 112 ? 12.652 -22.067 -19.291 1.00 52.53 112 GLU A C 1
ATOM 879 O O . GLU A 1 112 ? 12.435 -21.382 -20.287 1.00 52.53 112 GLU A O 1
ATOM 884 N N . ASN A 1 113 ? 12.414 -21.559 -18.072 1.00 65.06 113 ASN A N 1
ATOM 885 C CA . ASN A 1 113 ? 11.489 -20.418 -17.888 1.00 65.06 113 ASN A CA 1
ATOM 886 C C . ASN A 1 113 ? 12.089 -19.055 -17.488 1.00 65.06 113 ASN A C 1
ATOM 888 O O . ASN A 1 113 ? 11.336 -18.077 -17.422 1.00 65.06 113 ASN A O 1
ATOM 892 N N . PHE A 1 114 ? 13.396 -18.947 -17.234 1.00 67.00 114 PHE A N 1
ATOM 893 C CA . PHE A 1 114 ? 14.069 -17.650 -17.080 1.00 67.00 114 PHE A CA 1
ATOM 894 C C . PHE A 1 114 ? 15.413 -17.662 -17.800 1.00 67.00 114 PHE A C 1
ATOM 896 O O . PHE A 1 114 ? 16.349 -18.343 -17.391 1.00 67.00 114 PHE A O 1
ATOM 903 N N . GLU A 1 115 ? 15.503 -16.893 -18.876 1.00 78.56 115 GLU A N 1
ATOM 904 C CA . GLU A 1 115 ? 16.692 -16.811 -19.709 1.00 78.56 115 GLU A CA 1
ATOM 905 C C . GLU A 1 115 ? 17.034 -15.340 -19.923 1.00 78.56 115 GLU A C 1
ATOM 907 O O . GLU A 1 115 ? 16.312 -14.623 -20.607 1.00 78.56 115 GLU A O 1
ATOM 912 N N . ALA A 1 116 ? 18.141 -14.885 -19.339 1.00 80.00 116 ALA A N 1
ATOM 913 C CA . ALA A 1 116 ? 18.692 -13.568 -19.617 1.00 80.00 116 ALA A CA 1
ATOM 914 C C . ALA A 1 116 ? 19.927 -13.728 -20.504 1.00 80.00 116 ALA A C 1
ATOM 916 O O . ALA A 1 116 ? 20.889 -14.407 -20.137 1.00 80.00 116 ALA A O 1
ATOM 917 N N . ARG A 1 117 ? 19.902 -13.101 -21.676 1.00 81.00 117 ARG A N 1
ATOM 918 C CA . ARG A 1 117 ? 21.026 -13.038 -22.607 1.00 81.00 117 ARG A CA 1
ATOM 919 C C . ARG A 1 117 ? 21.421 -11.588 -22.822 1.00 81.00 117 ARG A C 1
ATOM 921 O O . ARG A 1 117 ? 20.569 -10.704 -22.887 1.00 81.00 117 ARG A O 1
ATOM 928 N N . ILE A 1 118 ? 22.725 -11.375 -22.931 1.00 85.75 118 ILE A N 1
ATOM 929 C CA . ILE A 1 118 ? 23.311 -10.112 -23.359 1.00 85.75 118 ILE A CA 1
ATOM 930 C C . ILE A 1 118 ? 24.141 -10.387 -24.609 1.00 85.75 118 ILE A C 1
ATOM 932 O O . ILE A 1 118 ? 25.059 -11.210 -24.589 1.00 85.75 118 ILE A O 1
ATOM 936 N N . GLU A 1 119 ? 23.783 -9.728 -25.700 1.00 86.31 119 GLU A N 1
ATOM 937 C CA . GLU A 1 119 ? 24.441 -9.840 -26.997 1.00 86.31 119 GLU A CA 1
ATOM 938 C C . GLU A 1 119 ? 25.086 -8.492 -27.331 1.00 86.31 119 GLU A C 1
ATOM 940 O O . GLU A 1 119 ? 24.513 -7.434 -27.071 1.00 86.31 119 GLU A O 1
ATOM 945 N N . VAL A 1 120 ? 26.311 -8.515 -27.854 1.00 87.12 120 VAL A N 1
ATOM 946 C CA . VAL A 1 120 ? 27.020 -7.307 -28.293 1.00 87.12 120 VAL A CA 1
ATOM 947 C C . VAL A 1 120 ? 26.935 -7.265 -29.810 1.00 87.12 120 VAL A C 1
ATOM 949 O O . VAL A 1 120 ? 27.249 -8.258 -30.457 1.00 87.12 120 VAL A O 1
ATOM 952 N N . ASP A 1 121 ? 26.516 -6.132 -30.373 1.00 83.19 121 ASP A N 1
ATOM 953 C CA . ASP A 1 121 ? 26.269 -6.017 -31.819 1.00 83.19 121 ASP A CA 1
ATOM 954 C C . ASP A 1 121 ? 27.566 -6.179 -32.643 1.00 83.19 121 ASP A C 1
ATOM 956 O O . ASP A 1 121 ? 27.547 -6.702 -33.754 1.00 83.19 121 ASP A O 1
ATOM 960 N N . ASN A 1 122 ? 28.721 -5.808 -32.067 1.00 83.81 122 ASN A N 1
ATOM 961 C CA . ASN A 1 122 ? 30.046 -6.002 -32.660 1.00 83.81 122 ASN A CA 1
ATOM 962 C C . ASN A 1 122 ? 31.085 -6.490 -31.635 1.00 83.81 122 ASN A C 1
ATOM 964 O O . ASN A 1 122 ? 31.401 -5.800 -30.667 1.00 83.81 122 ASN A O 1
ATOM 968 N N . A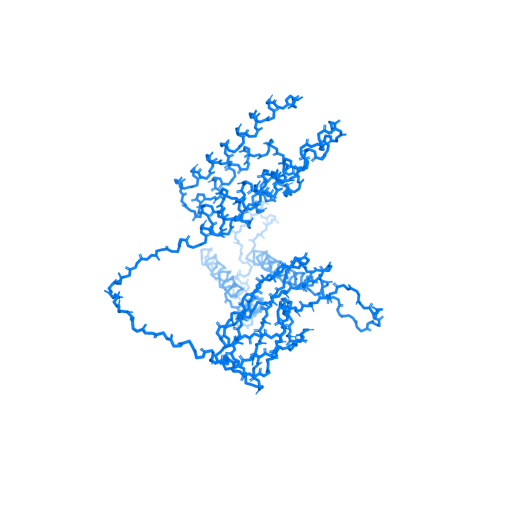SP A 1 123 ? 31.719 -7.634 -31.910 1.00 79.81 123 ASP A N 1
ATOM 969 C CA . ASP A 1 123 ? 32.780 -8.207 -31.059 1.00 79.81 123 ASP A CA 1
ATOM 970 C C . ASP A 1 123 ? 34.073 -7.364 -31.029 1.00 79.81 123 ASP A C 1
ATOM 972 O O . ASP A 1 123 ? 34.949 -7.570 -30.177 1.00 79.81 123 ASP A O 1
ATOM 976 N N . SER A 1 124 ? 34.217 -6.422 -31.968 1.00 83.19 124 SER A N 1
ATOM 977 C CA . SER A 1 124 ? 35.323 -5.470 -32.020 1.00 83.19 124 SER A CA 1
ATOM 978 C C . SER A 1 124 ? 34.833 -4.041 -32.226 1.00 83.19 124 SER A C 1
ATOM 980 O O . SER A 1 124 ? 34.237 -3.772 -33.265 1.00 83.19 124 SER A O 1
ATOM 982 N N . LEU A 1 125 ? 35.155 -3.142 -31.294 1.00 87.19 125 LEU A N 1
ATOM 983 C CA . LEU A 1 125 ? 34.892 -1.702 -31.408 1.00 87.19 125 LEU A CA 1
ATOM 984 C C . LEU A 1 125 ? 36.188 -0.903 -31.513 1.00 87.19 125 LEU A C 1
ATOM 986 O O . LEU A 1 125 ? 37.220 -1.313 -30.972 1.00 87.19 125 LEU A O 1
ATOM 990 N N . GLU A 1 126 ? 36.132 0.252 -32.169 1.00 87.19 126 GLU A N 1
ATOM 991 C CA . GLU A 1 126 ? 37.196 1.249 -32.084 1.00 87.19 126 GLU A CA 1
ATOM 992 C C . GLU A 1 126 ? 37.044 2.106 -30.816 1.00 87.19 126 GLU A C 1
ATOM 994 O O . GLU A 1 126 ? 35.948 2.314 -30.291 1.00 87.19 126 GLU A O 1
ATOM 999 N N . VAL A 1 127 ? 38.165 2.614 -30.295 1.00 86.81 127 VAL A N 1
ATOM 1000 C CA . VAL A 1 127 ? 38.151 3.581 -29.183 1.00 86.81 127 VAL A CA 1
ATOM 1001 C C . VAL A 1 127 ? 37.277 4.788 -29.554 1.00 86.81 127 VAL A C 1
ATOM 1003 O O . VAL A 1 127 ? 37.511 5.429 -30.578 1.00 86.81 127 VAL A O 1
ATOM 1006 N N . GLY A 1 128 ? 36.310 5.118 -28.692 1.00 82.25 128 GLY A N 1
ATOM 1007 C CA . GLY A 1 128 ? 35.376 6.238 -28.863 1.00 82.25 128 GLY A CA 1
ATOM 1008 C C . GLY A 1 128 ? 34.007 5.888 -29.465 1.00 82.25 128 GLY A C 1
ATOM 1009 O O . GLY A 1 128 ? 33.094 6.715 -29.381 1.00 82.25 128 GLY A O 1
ATOM 1010 N N . GLU A 1 129 ? 33.825 4.685 -30.016 1.00 85.06 129 GLU A N 1
ATOM 1011 C CA . GLU A 1 129 ? 32.520 4.218 -30.502 1.00 85.06 129 GLU A CA 1
ATOM 1012 C C . GLU A 1 129 ? 31.630 3.722 -29.348 1.00 85.06 129 GLU A C 1
ATOM 1014 O O . GLU A 1 129 ? 32.134 3.124 -28.397 1.00 85.06 129 GLU A O 1
ATOM 1019 N N . PRO A 1 130 ? 30.306 3.969 -29.377 1.00 84.56 130 PRO A N 1
ATOM 1020 C CA . PRO A 1 130 ? 29.409 3.454 -28.351 1.00 84.56 130 PRO A CA 1
ATOM 1021 C C . PRO A 1 130 ? 29.265 1.932 -28.462 1.00 84.56 130 PRO A C 1
ATOM 1023 O O . PRO A 1 130 ? 28.913 1.396 -29.509 1.00 84.56 130 PRO A O 1
ATOM 1026 N N . LEU A 1 131 ? 29.490 1.241 -27.349 1.00 84.19 131 LEU A N 1
ATOM 1027 C CA . LEU A 1 131 ? 29.173 -0.167 -27.169 1.00 84.19 131 LEU A CA 1
ATOM 1028 C C . LEU A 1 131 ? 27.659 -0.318 -27.045 1.00 84.19 131 LEU A C 1
ATOM 1030 O O . LEU A 1 131 ? 27.084 0.015 -26.009 1.00 84.19 131 LEU A O 1
ATOM 1034 N N . ILE A 1 132 ? 27.026 -0.824 -28.095 1.00 86.25 132 ILE A N 1
ATOM 1035 C CA . ILE A 1 132 ? 25.603 -1.154 -28.100 1.00 86.25 132 ILE A CA 1
ATOM 1036 C C . ILE A 1 132 ? 25.450 -2.619 -27.696 1.00 86.25 132 ILE A C 1
ATOM 1038 O O . ILE A 1 132 ? 26.077 -3.507 -28.284 1.00 86.25 132 ILE A O 1
ATOM 1042 N N . CYS A 1 133 ? 24.626 -2.869 -26.680 1.00 85.62 133 CYS A N 1
ATOM 1043 C CA . CYS A 1 133 ? 24.250 -4.218 -26.282 1.00 85.62 133 CYS A CA 1
ATOM 1044 C C . CYS A 1 133 ? 22.745 -4.427 -26.435 1.00 85.62 133 CYS A C 1
ATOM 1046 O O . CYS A 1 133 ? 21.948 -3.522 -26.192 1.00 85.62 133 CYS A O 1
ATOM 1048 N N . ARG A 1 134 ? 22.370 -5.646 -26.809 1.00 86.94 134 ARG A N 1
ATOM 1049 C CA . ARG A 1 134 ? 20.992 -6.121 -26.816 1.00 86.94 134 ARG A CA 1
ATOM 1050 C C . ARG A 1 134 ? 20.783 -7.023 -25.623 1.00 86.94 134 ARG A C 1
ATOM 1052 O O . ARG A 1 134 ? 21.543 -7.967 -25.396 1.00 86.94 134 ARG A O 1
ATOM 1059 N N . ILE A 1 135 ? 19.753 -6.720 -24.852 1.00 86.06 135 ILE A N 1
ATOM 1060 C CA . ILE A 1 135 ? 19.385 -7.470 -23.663 1.00 86.06 135 ILE A CA 1
ATOM 1061 C C . ILE A 1 135 ? 18.055 -8.137 -23.948 1.00 86.06 135 ILE A C 1
ATOM 1063 O O . ILE A 1 135 ? 17.054 -7.478 -24.224 1.00 86.06 135 ILE A O 1
ATOM 1067 N N . ILE A 1 136 ? 18.061 -9.461 -23.873 1.00 83.44 136 ILE A N 1
ATOM 1068 C CA . ILE A 1 136 ? 16.870 -10.279 -24.048 1.00 83.44 136 ILE A CA 1
ATOM 1069 C C . ILE A 1 136 ? 16.662 -11.015 -22.739 1.00 83.44 136 ILE A C 1
ATOM 1071 O O . ILE A 1 136 ? 17.449 -11.889 -22.376 1.00 83.44 136 ILE A O 1
ATOM 1075 N N . ILE A 1 137 ? 15.602 -10.654 -22.025 1.00 83.62 137 ILE A N 1
ATOM 1076 C CA . ILE A 1 137 ? 15.197 -11.356 -20.812 1.00 83.62 137 ILE A CA 1
ATOM 1077 C C . ILE A 1 137 ? 13.889 -12.051 -21.113 1.00 83.62 137 ILE A C 1
ATOM 1079 O O . ILE A 1 137 ? 12.864 -11.396 -21.247 1.00 83.62 137 ILE A O 1
ATOM 1083 N N . LYS A 1 138 ? 13.912 -13.374 -21.205 1.00 81.44 138 LYS A N 1
ATOM 1084 C CA . LYS A 1 138 ? 12.703 -14.183 -21.287 1.00 81.44 138 LYS A CA 1
ATOM 1085 C C . LYS A 1 138 ? 12.301 -14.616 -19.899 1.00 81.44 138 LYS A C 1
ATOM 1087 O O . LYS A 1 138 ? 13.115 -15.179 -19.164 1.00 81.44 138 LYS A O 1
ATOM 1092 N N . SER A 1 139 ? 11.049 -14.367 -19.541 1.00 78.06 139 SER A N 1
ATOM 1093 C CA . SER A 1 139 ? 10.521 -14.828 -18.266 1.00 78.06 139 SER A CA 1
ATOM 1094 C C . SER A 1 139 ? 9.041 -15.139 -18.363 1.00 78.06 139 SER A C 1
ATOM 1096 O O . SER A 1 139 ? 8.221 -14.244 -18.504 1.00 78.06 139 SER A O 1
ATOM 1098 N N . GLY A 1 140 ? 8.678 -16.401 -18.130 1.00 67.94 140 GLY A N 1
ATOM 1099 C CA . GLY A 1 140 ? 7.269 -16.775 -17.970 1.00 67.94 140 GLY A CA 1
ATOM 1100 C C . GLY A 1 140 ? 6.632 -16.283 -16.659 1.00 67.94 140 GLY A C 1
ATOM 1101 O O . GLY A 1 140 ? 5.440 -16.497 -16.445 1.00 67.94 140 GLY A O 1
ATOM 1102 N N . LEU A 1 141 ? 7.415 -15.671 -15.759 1.00 64.75 141 LEU A N 1
ATOM 1103 C CA . LEU A 1 141 ? 7.007 -15.312 -14.394 1.00 64.75 141 LEU A CA 1
ATOM 1104 C C . LEU A 1 141 ? 6.995 -13.800 -14.149 1.00 64.75 141 LEU A C 1
ATOM 1106 O O . LEU A 1 141 ? 6.109 -13.293 -13.460 1.00 64.75 141 LEU A O 1
ATOM 1110 N N . PHE A 1 142 ? 7.969 -13.074 -14.698 1.00 70.19 142 PHE A N 1
ATOM 1111 C CA . PHE A 1 142 ? 8.145 -11.646 -14.461 1.00 70.19 142 PHE A CA 1
ATOM 1112 C C . PHE A 1 142 ? 7.806 -10.852 -15.715 1.00 70.19 142 PHE A C 1
ATOM 1114 O O . PHE A 1 142 ? 8.280 -11.177 -16.794 1.00 70.19 142 PHE A O 1
ATOM 1121 N N . LYS A 1 143 ? 7.039 -9.766 -15.567 1.00 77.62 143 LYS A N 1
ATOM 1122 C CA . LYS A 1 143 ? 6.786 -8.815 -16.665 1.00 77.62 143 LYS A CA 1
ATOM 1123 C C . LYS A 1 143 ? 7.918 -7.800 -16.846 1.00 77.62 143 LYS A C 1
ATOM 1125 O O . LYS A 1 143 ? 8.094 -7.269 -17.936 1.00 77.62 143 LYS A O 1
ATOM 1130 N N . ALA A 1 144 ? 8.662 -7.514 -15.780 1.00 77.25 144 ALA A N 1
ATOM 1131 C CA . ALA A 1 144 ? 9.828 -6.643 -15.797 1.00 77.25 144 ALA A CA 1
ATOM 1132 C C . ALA A 1 144 ? 10.804 -7.029 -14.679 1.00 77.25 144 ALA A C 1
ATOM 1134 O O . ALA A 1 144 ? 10.394 -7.570 -13.648 1.00 77.25 144 ALA A O 1
ATOM 1135 N N . VAL A 1 145 ? 12.082 -6.719 -14.873 1.00 81.12 145 VAL A N 1
ATOM 1136 C CA . VAL A 1 145 ? 13.160 -6.949 -13.905 1.00 81.12 145 VAL A CA 1
ATOM 1137 C C . VAL A 1 145 ? 14.069 -5.739 -13.820 1.00 81.12 145 VAL A C 1
ATOM 1139 O O . VAL A 1 145 ? 14.281 -5.037 -14.804 1.00 81.12 145 VAL A O 1
ATOM 1142 N N . LEU A 1 146 ? 14.622 -5.526 -12.629 1.00 83.94 146 LEU A N 1
ATOM 1143 C CA . LEU A 1 146 ? 15.673 -4.547 -12.416 1.00 83.94 146 LEU A CA 1
ATOM 1144 C C . LEU A 1 146 ? 16.993 -5.128 -12.914 1.00 83.94 146 LEU A C 1
ATOM 1146 O O . LEU A 1 146 ? 17.409 -6.211 -12.484 1.00 83.94 146 LEU A O 1
ATOM 1150 N N . VAL A 1 147 ? 17.640 -4.405 -13.811 1.00 85.44 147 VAL A N 1
ATOM 1151 C CA . VAL A 1 147 ? 18.857 -4.814 -14.492 1.00 85.44 147 VAL A CA 1
ATOM 1152 C C . VAL A 1 147 ? 19.958 -3.818 -14.176 1.00 85.44 147 VAL A C 1
ATOM 1154 O O . VAL A 1 147 ? 19.755 -2.610 -14.205 1.00 85.44 147 VAL A O 1
ATOM 1157 N N . ARG A 1 148 ? 21.139 -4.348 -13.874 1.00 86.88 148 ARG A N 1
ATOM 1158 C CA . ARG A 1 148 ? 22.380 -3.597 -13.727 1.00 86.88 148 ARG A CA 1
ATOM 1159 C C . ARG A 1 148 ? 23.416 -4.204 -14.651 1.00 86.88 148 ARG A C 1
ATOM 1161 O O . ARG A 1 148 ? 23.610 -5.419 -14.656 1.00 86.88 148 ARG A O 1
ATOM 1168 N N . ILE A 1 149 ? 24.106 -3.359 -15.401 1.00 85.81 149 ILE A N 1
ATOM 1169 C CA . ILE A 1 149 ? 25.157 -3.788 -16.320 1.00 85.81 149 ILE A CA 1
ATOM 1170 C C . ILE A 1 149 ? 26.469 -3.213 -15.817 1.00 85.81 149 ILE A C 1
ATOM 1172 O O . ILE A 1 149 ? 26.625 -1.997 -15.719 1.00 85.81 149 ILE A O 1
ATOM 1176 N N . GLU A 1 150 ? 27.418 -4.089 -15.506 1.00 88.19 150 GLU A N 1
ATOM 1177 C CA . GLU A 1 150 ? 28.784 -3.678 -15.191 1.00 88.19 150 GLU A CA 1
ATOM 1178 C C . GLU A 1 150 ? 29.696 -4.022 -16.360 1.00 88.19 150 GLU A C 1
ATOM 1180 O O . GLU A 1 150 ? 29.722 -5.168 -16.817 1.00 88.19 150 GLU A O 1
ATOM 1185 N N . ALA A 1 151 ? 30.488 -3.049 -16.805 1.00 86.38 151 ALA A N 1
ATOM 1186 C CA . ALA A 1 151 ? 31.536 -3.289 -17.782 1.00 86.38 151 ALA A CA 1
ATOM 1187 C C . ALA A 1 151 ? 32.919 -3.189 -17.141 1.00 86.38 151 ALA A C 1
ATOM 1189 O O . ALA A 1 151 ? 33.221 -2.260 -16.383 1.00 86.38 151 ALA A O 1
ATOM 1190 N N . LYS A 1 152 ? 33.790 -4.127 -17.502 1.00 88.25 152 LYS A N 1
ATOM 1191 C CA . LYS A 1 152 ? 35.197 -4.150 -17.102 1.00 88.25 152 LYS A CA 1
ATOM 1192 C C . LYS A 1 152 ? 36.074 -4.176 -18.343 1.00 88.25 152 LYS A C 1
ATOM 1194 O O . LYS A 1 152 ? 35.755 -4.889 -19.285 1.00 88.25 152 LYS A O 1
ATOM 1199 N N . ILE A 1 153 ? 37.178 -3.437 -18.342 1.00 87.31 153 ILE A N 1
ATOM 1200 C CA . ILE A 1 153 ? 38.225 -3.513 -19.369 1.00 87.31 153 ILE A CA 1
ATOM 1201 C C . ILE A 1 153 ? 39.517 -3.892 -18.655 1.00 87.31 153 ILE A C 1
ATOM 1203 O O . ILE A 1 153 ? 39.931 -3.189 -17.737 1.00 87.31 153 ILE A O 1
ATOM 1207 N N . ASP A 1 154 ? 40.120 -5.017 -19.041 1.00 88.38 154 ASP A N 1
ATOM 1208 C CA . ASP A 1 154 ? 41.333 -5.566 -18.416 1.00 88.38 154 ASP A CA 1
ATOM 1209 C C . ASP A 1 154 ? 41.236 -5.616 -16.871 1.00 88.38 154 ASP A C 1
ATOM 1211 O O . ASP A 1 154 ? 42.118 -5.152 -16.149 1.00 88.38 154 ASP A O 1
ATOM 1215 N N . ASP A 1 155 ? 40.117 -6.155 -16.369 1.00 85.31 155 ASP A N 1
ATOM 1216 C CA . ASP A 1 155 ? 39.744 -6.264 -14.945 1.00 85.31 155 ASP A CA 1
ATOM 1217 C C . ASP A 1 155 ? 39.492 -4.936 -14.201 1.00 85.31 155 ASP A C 1
ATOM 1219 O O . ASP A 1 155 ? 39.155 -4.946 -13.013 1.00 85.31 155 ASP A O 1
ATOM 1223 N N . VAL A 1 156 ? 39.580 -3.789 -14.880 1.00 83.25 156 VAL A N 1
ATOM 1224 C CA . VAL A 1 156 ? 39.262 -2.475 -14.307 1.00 83.25 156 VAL A CA 1
ATOM 1225 C C . VAL A 1 156 ? 37.795 -2.132 -14.593 1.00 83.25 156 VAL A C 1
ATOM 1227 O O . VAL A 1 156 ? 37.397 -2.144 -15.757 1.00 83.25 156 VAL A O 1
ATOM 1230 N N . PRO A 1 157 ? 36.964 -1.829 -13.575 1.00 82.69 157 PRO A N 1
ATOM 1231 C CA . PRO A 1 157 ? 35.593 -1.374 -13.795 1.00 82.69 157 PRO A CA 1
ATOM 1232 C C . PRO A 1 157 ? 35.618 -0.010 -14.486 1.00 82.69 157 PRO A C 1
ATOM 1234 O O . PRO A 1 157 ? 36.267 0.916 -13.999 1.00 82.69 157 PRO A O 1
ATOM 1237 N N . VAL A 1 158 ? 34.943 0.092 -15.628 1.00 80.12 158 VAL A N 1
ATOM 1238 C CA . VAL A 1 158 ? 34.980 1.300 -16.467 1.00 80.12 158 VAL A CA 1
ATOM 1239 C C . VAL A 1 158 ? 33.726 2.130 -16.290 1.00 80.12 158 VAL A C 1
ATOM 1241 O O . VAL A 1 158 ? 33.829 3.339 -16.113 1.00 80.12 158 VAL A O 1
ATOM 1244 N N . ASP A 1 159 ? 32.565 1.481 -16.274 1.00 73.62 159 ASP A N 1
ATOM 1245 C CA . ASP A 1 159 ? 31.300 2.149 -16.001 1.00 73.62 159 ASP A CA 1
ATOM 1246 C C . ASP A 1 159 ? 30.257 1.157 -15.476 1.00 73.62 159 ASP A C 1
ATOM 1248 O O . ASP A 1 159 ? 30.419 -0.068 -15.555 1.00 73.62 159 ASP A O 1
ATOM 1252 N N . THR A 1 160 ? 29.182 1.697 -14.918 1.00 73.38 160 THR A N 1
ATOM 1253 C CA . THR A 1 160 ? 28.014 0.940 -14.474 1.00 73.38 160 THR A CA 1
ATOM 1254 C C . THR A 1 160 ? 26.770 1.676 -14.932 1.00 73.38 160 THR A C 1
ATOM 1256 O O . THR A 1 160 ? 26.490 2.771 -14.443 1.00 73.38 160 THR A O 1
ATOM 1259 N N . ILE A 1 161 ? 25.993 1.064 -15.828 1.00 74.25 161 ILE A N 1
ATOM 1260 C CA . ILE A 1 161 ? 24.635 1.555 -16.062 1.00 74.25 161 ILE A CA 1
ATOM 1261 C C . ILE A 1 161 ? 23.836 1.221 -14.808 1.00 74.25 161 ILE A C 1
ATOM 1263 O O . ILE A 1 161 ? 23.845 0.074 -14.342 1.00 74.25 161 ILE A O 1
ATOM 1267 N N . GLY A 1 162 ? 23.225 2.259 -14.233 1.00 71.69 162 GLY A N 1
ATOM 1268 C CA . GLY A 1 162 ? 22.444 2.175 -13.006 1.00 71.69 162 GLY A CA 1
ATOM 1269 C C . GLY A 1 162 ? 21.277 1.195 -13.109 1.00 71.69 162 GLY A C 1
ATOM 1270 O O . GLY A 1 162 ? 20.977 0.658 -14.168 1.00 71.69 162 GLY A O 1
ATOM 1271 N N . ASP A 1 163 ? 20.633 0.952 -11.972 1.00 81.31 163 ASP A N 1
ATOM 1272 C CA . ASP A 1 163 ? 19.535 -0.004 -11.864 1.00 81.31 163 ASP A CA 1
ATOM 1273 C C . ASP A 1 163 ? 18.324 0.449 -12.717 1.00 81.31 163 ASP A C 1
ATOM 1275 O O . ASP A 1 163 ? 17.547 1.308 -12.292 1.00 81.31 163 ASP A O 1
ATOM 1279 N N . GLU A 1 164 ? 18.161 -0.127 -13.913 1.00 81.88 164 GLU A N 1
ATOM 1280 C CA . GLU A 1 164 ? 17.071 0.168 -14.854 1.00 81.88 164 GLU A CA 1
ATOM 1281 C C . GLU A 1 164 ? 16.046 -0.968 -14.912 1.00 81.88 164 GLU A C 1
ATOM 1283 O O . GLU A 1 164 ? 16.382 -2.150 -14.839 1.00 81.88 164 GLU A O 1
ATOM 1288 N N . TRP A 1 165 ? 14.765 -0.620 -15.036 1.00 80.06 165 TRP A N 1
ATOM 1289 C CA . TRP A 1 165 ? 13.693 -1.605 -15.181 1.00 80.06 165 TRP A CA 1
ATOM 1290 C C . TRP A 1 165 ? 13.507 -1.979 -16.649 1.00 80.06 165 TRP A C 1
ATOM 1292 O O . TRP A 1 165 ? 13.094 -1.152 -17.456 1.00 80.06 165 TRP A O 1
ATOM 1302 N N . ILE A 1 166 ? 13.746 -3.248 -16.969 1.00 83.19 166 ILE A N 1
ATOM 1303 C CA . ILE A 1 166 ? 13.630 -3.799 -18.320 1.00 83.19 166 ILE A CA 1
ATOM 1304 C C . ILE A 1 166 ? 12.435 -4.753 -18.377 1.00 83.19 166 ILE A C 1
ATOM 1306 O O . ILE A 1 166 ? 12.283 -5.616 -17.510 1.00 83.19 166 ILE A O 1
ATOM 1310 N N . ARG A 1 167 ? 11.570 -4.606 -19.391 1.00 79.31 167 ARG A N 1
ATOM 1311 C CA . ARG A 1 167 ? 10.437 -5.521 -19.624 1.00 79.31 167 ARG A CA 1
ATOM 1312 C C . ARG A 1 167 ? 10.927 -6.869 -20.152 1.00 79.31 167 ARG A C 1
ATOM 1314 O O . ARG A 1 167 ? 11.751 -6.902 -21.062 1.00 79.31 167 ARG A O 1
ATOM 1321 N N . CYS A 1 168 ? 10.387 -7.957 -19.616 1.00 82.62 168 CYS A N 1
ATOM 1322 C CA . CYS A 1 168 ? 10.657 -9.303 -20.116 1.00 82.62 168 CYS A CA 1
ATOM 1323 C C . CYS A 1 168 ? 9.955 -9.546 -21.459 1.00 82.62 168 CYS A C 1
ATOM 1325 O O . CYS A 1 168 ? 8.991 -8.863 -21.798 1.00 82.62 168 CYS A O 1
ATOM 1327 N N . ASP A 1 169 ? 10.444 -10.538 -22.199 1.00 79.81 169 ASP A N 1
ATOM 1328 C CA . ASP A 1 169 ? 9.965 -10.995 -23.508 1.00 79.81 169 ASP A CA 1
ATOM 1329 C C . ASP A 1 169 ? 10.001 -9.920 -24.610 1.00 79.81 169 ASP A C 1
ATOM 1331 O O . ASP A 1 169 ? 9.413 -10.083 -25.678 1.00 79.81 169 ASP A O 1
ATOM 1335 N N . ILE A 1 170 ? 10.742 -8.838 -24.360 1.00 78.94 170 ILE A N 1
ATOM 1336 C CA . ILE A 1 170 ? 11.028 -7.748 -25.288 1.00 78.94 170 ILE A CA 1
ATOM 1337 C C . ILE A 1 170 ? 12.553 -7.627 -25.402 1.00 78.94 170 ILE A C 1
ATOM 1339 O O . ILE A 1 170 ? 13.274 -7.798 -24.417 1.00 78.94 170 ILE A O 1
ATOM 1343 N N . GLU A 1 171 ? 13.044 -7.377 -26.612 1.00 86.44 171 GLU A N 1
ATOM 1344 C CA . GLU A 1 171 ? 14.450 -7.060 -26.871 1.00 86.44 171 GLU A CA 1
ATOM 1345 C C . GLU A 1 171 ? 14.686 -5.577 -26.577 1.00 86.44 171 GLU A C 1
ATOM 1347 O O . GLU A 1 171 ? 13.965 -4.722 -27.091 1.00 86.44 171 GLU A O 1
ATOM 1352 N N . HIS A 1 172 ? 15.680 -5.276 -25.741 1.00 84.12 172 HIS A N 1
ATOM 1353 C CA . HIS A 1 172 ? 16.054 -3.901 -25.408 1.00 84.12 172 HIS A CA 1
ATOM 1354 C C . HIS A 1 172 ? 17.455 -3.613 -25.917 1.00 84.12 172 HIS A C 1
ATOM 1356 O O . HIS A 1 172 ? 18.395 -4.343 -25.601 1.00 84.12 172 HIS A O 1
ATOM 1362 N N . GLU A 1 173 ? 17.593 -2.540 -26.686 1.00 86.94 173 GLU A N 1
ATOM 1363 C CA . GLU A 1 173 ? 18.878 -2.038 -27.156 1.00 86.94 173 GLU A CA 1
ATOM 1364 C C . GLU A 1 173 ? 19.351 -0.929 -26.213 1.00 86.94 173 GLU A C 1
ATOM 1366 O O . GLU A 1 173 ? 18.686 0.093 -26.056 1.00 86.94 173 GLU A O 1
ATOM 1371 N N . ILE A 1 174 ? 20.485 -1.149 -25.548 1.00 83.38 174 ILE A N 1
ATOM 1372 C CA . ILE A 1 174 ? 21.044 -0.214 -24.571 1.00 83.38 174 ILE A CA 1
ATOM 1373 C C . ILE A 1 174 ? 22.456 0.166 -24.998 1.00 83.38 174 ILE A C 1
ATOM 1375 O O . ILE A 1 174 ? 23.333 -0.687 -25.167 1.00 83.38 174 ILE A O 1
ATOM 1379 N N . ALA A 1 175 ? 22.682 1.470 -25.145 1.00 82.38 175 ALA A N 1
ATOM 1380 C CA . ALA A 1 175 ? 24.011 2.029 -25.333 1.00 82.38 175 ALA A CA 1
ATOM 1381 C C . ALA A 1 175 ? 24.741 2.031 -23.986 1.00 82.38 175 ALA A C 1
ATOM 1383 O O . ALA A 1 175 ? 24.388 2.780 -23.079 1.00 82.38 175 ALA A O 1
ATOM 1384 N N . VAL A 1 176 ? 25.753 1.174 -23.857 1.00 75.19 176 VAL A N 1
ATOM 1385 C CA . VAL A 1 176 ? 26.419 0.918 -22.582 1.00 75.19 176 VAL A CA 1
ATOM 1386 C C . VAL A 1 176 ? 27.460 1.981 -22.281 1.00 75.19 176 VAL A C 1
ATOM 1388 O O . VAL A 1 176 ? 27.337 2.692 -21.291 1.00 75.19 176 VAL A O 1
ATOM 1391 N N . ILE A 1 177 ? 28.508 2.081 -23.103 1.00 79.81 177 ILE A N 1
ATOM 1392 C CA . ILE A 1 177 ? 29.711 2.878 -22.801 1.00 79.81 177 ILE A CA 1
ATOM 1393 C C . ILE A 1 177 ? 30.391 3.330 -24.097 1.00 79.81 177 ILE A C 1
ATOM 1395 O O . ILE A 1 177 ? 30.335 2.621 -25.095 1.00 79.81 177 ILE A O 1
ATOM 1399 N N . ARG A 1 178 ? 31.118 4.457 -24.073 1.00 83.25 178 ARG A N 1
ATOM 1400 C CA . ARG A 1 178 ? 32.162 4.781 -25.067 1.00 83.25 178 ARG A CA 1
ATOM 1401 C C . ARG A 1 178 ? 33.549 4.543 -24.457 1.00 83.25 178 ARG A C 1
ATOM 1403 O O . ARG A 1 178 ? 33.990 5.364 -23.656 1.00 83.25 178 ARG A O 1
ATOM 1410 N N . PRO A 1 179 ? 34.234 3.429 -24.765 1.00 79.94 179 PRO A N 1
ATOM 1411 C CA . PRO A 1 179 ? 35.511 3.124 -24.143 1.00 79.94 179 PRO A CA 1
ATOM 1412 C C . PRO A 1 179 ? 36.605 4.079 -24.631 1.00 79.94 179 PRO A C 1
ATOM 1414 O O . PRO A 1 179 ? 36.806 4.250 -25.833 1.00 79.94 179 PRO A O 1
ATOM 1417 N N . GLU A 1 180 ? 37.343 4.665 -23.687 1.00 85.19 180 GLU A N 1
ATOM 1418 C CA . GLU A 1 180 ? 38.474 5.567 -23.965 1.00 85.19 180 GLU A CA 1
ATOM 1419 C C . GLU A 1 180 ? 39.812 4.826 -24.121 1.00 85.19 180 GLU A C 1
ATOM 1421 O O . GLU A 1 180 ? 40.792 5.380 -24.623 1.00 85.19 180 GLU A O 1
ATOM 1426 N N . VAL A 1 181 ? 39.871 3.562 -23.692 1.00 85.44 181 VAL A N 1
ATOM 1427 C CA . VAL A 1 181 ? 41.085 2.740 -23.692 1.00 85.44 181 VAL A CA 1
ATOM 1428 C C . VAL A 1 181 ? 40.869 1.448 -24.471 1.00 85.44 181 VAL A C 1
ATOM 1430 O O . VAL A 1 181 ? 39.824 0.810 -24.372 1.00 85.44 181 VAL A O 1
ATOM 1433 N N . ALA A 1 182 ? 41.873 1.059 -25.257 1.00 86.50 182 ALA A N 1
ATOM 1434 C CA . ALA A 1 182 ? 41.902 -0.238 -25.925 1.00 86.50 182 ALA A CA 1
ATOM 1435 C C . ALA A 1 182 ? 42.209 -1.351 -24.912 1.00 86.50 182 ALA A C 1
ATOM 1437 O O . ALA A 1 182 ? 43.010 -1.143 -24.003 1.00 86.50 182 ALA A O 1
ATOM 1438 N N . GLY A 1 183 ? 41.613 -2.528 -25.095 1.00 90.06 183 GLY A N 1
ATOM 1439 C CA . GLY A 1 183 ? 41.748 -3.641 -24.156 1.00 90.06 183 GLY A CA 1
ATOM 1440 C C . GLY A 1 183 ? 40.717 -4.738 -24.398 1.00 90.06 183 GLY A C 1
ATOM 1441 O O . GLY A 1 183 ? 39.917 -4.665 -25.341 1.00 90.06 183 GLY A O 1
ATOM 1442 N N . ARG A 1 184 ? 40.731 -5.775 -23.555 1.00 89.06 184 ARG A N 1
ATOM 1443 C CA . ARG A 1 184 ? 39.679 -6.798 -23.556 1.00 89.06 184 ARG A CA 1
ATOM 1444 C C . ARG A 1 184 ? 38.589 -6.387 -22.571 1.00 89.06 184 ARG A C 1
ATOM 1446 O O . ARG A 1 184 ? 38.846 -6.228 -21.381 1.00 89.06 184 ARG A O 1
ATOM 1453 N N . GLY A 1 185 ? 37.376 -6.235 -23.086 1.00 87.12 185 GLY A N 1
ATOM 1454 C CA . GLY A 1 185 ? 36.191 -5.892 -22.323 1.00 87.12 185 GLY A CA 1
ATOM 1455 C C . GLY A 1 185 ? 35.396 -7.116 -21.872 1.00 87.12 185 GLY A C 1
ATOM 1456 O O . GLY A 1 185 ? 35.362 -8.147 -22.548 1.00 87.12 185 GLY A O 1
ATOM 1457 N N . GLU A 1 186 ? 34.721 -6.990 -20.741 1.00 88.94 186 GLU A N 1
ATOM 1458 C CA . GLU A 1 186 ? 33.772 -7.950 -20.198 1.00 88.94 186 GLU A CA 1
ATOM 1459 C C . GLU A 1 186 ? 32.522 -7.205 -19.725 1.00 88.94 186 GLU A C 1
ATOM 1461 O O . GLU A 1 186 ? 32.627 -6.248 -18.962 1.00 88.94 186 GLU A O 1
ATOM 1466 N N . LEU A 1 187 ? 31.347 -7.652 -20.162 1.00 86.38 187 LEU A N 1
ATOM 1467 C CA . LEU A 1 187 ? 30.058 -7.191 -19.658 1.00 86.38 187 LEU A CA 1
ATOM 1468 C C . LEU A 1 187 ? 29.474 -8.251 -18.732 1.00 86.38 187 LEU A C 1
ATOM 1470 O O . LEU A 1 187 ? 29.365 -9.420 -19.107 1.00 86.38 187 LEU A O 1
ATOM 1474 N N . CYS A 1 188 ? 29.073 -7.824 -17.541 1.00 86.81 188 CYS A N 1
ATOM 1475 C CA . CYS A 1 188 ? 28.334 -8.622 -16.577 1.00 86.81 188 CYS A CA 1
ATOM 1476 C C . CYS A 1 188 ? 26.924 -8.052 -16.435 1.00 86.81 188 CYS A C 1
ATOM 1478 O O . CYS A 1 188 ? 26.747 -6.911 -16.007 1.00 86.81 188 CYS A O 1
ATOM 1480 N N . LEU A 1 189 ? 25.928 -8.865 -16.774 1.00 84.81 189 LEU A N 1
ATOM 1481 C CA . LEU A 1 189 ? 24.522 -8.562 -16.561 1.00 84.81 189 LEU A CA 1
ATOM 1482 C C . LEU A 1 189 ? 24.110 -9.085 -15.188 1.00 84.81 189 LEU A C 1
ATOM 1484 O O . LEU A 1 189 ? 24.146 -10.290 -14.931 1.00 84.81 189 LEU A O 1
ATOM 1488 N N . PHE A 1 190 ? 23.682 -8.185 -14.320 1.00 85.00 190 PHE A N 1
ATOM 1489 C CA . PHE A 1 190 ? 23.072 -8.510 -13.045 1.00 85.00 190 PHE A CA 1
ATOM 1490 C C . PHE A 1 190 ? 21.586 -8.231 -13.159 1.00 85.00 190 PHE A C 1
ATOM 1492 O O . PHE A 1 190 ? 21.178 -7.149 -13.567 1.00 85.00 190 PHE A O 1
ATOM 1499 N N . THR A 1 191 ? 20.766 -9.190 -12.758 1.00 78.12 191 THR A N 1
ATOM 1500 C CA . THR A 1 191 ? 19.333 -8.954 -12.609 1.00 78.12 191 THR A CA 1
ATOM 1501 C C . THR A 1 191 ? 18.990 -9.142 -11.145 1.00 78.12 191 THR A C 1
ATOM 1503 O O . THR A 1 191 ? 19.365 -10.154 -10.549 1.00 78.12 191 THR A O 1
ATOM 1506 N N . SER A 1 192 ? 18.291 -8.181 -10.553 1.00 71.31 192 SER A N 1
ATOM 1507 C CA . SER A 1 192 ? 17.715 -8.329 -9.221 1.00 71.31 192 SER A CA 1
ATOM 1508 C C . SER A 1 192 ? 16.200 -8.327 -9.373 1.00 71.31 192 SER A C 1
ATOM 1510 O O . SER A 1 192 ? 15.587 -7.263 -9.471 1.00 71.31 192 SER A O 1
ATOM 1512 N N . PRO A 1 193 ? 15.554 -9.505 -9.413 1.00 61.69 193 PRO A N 1
ATOM 1513 C CA . PRO A 1 193 ? 14.128 -9.550 -9.157 1.00 61.69 193 PRO A CA 1
ATOM 1514 C C . PRO A 1 193 ? 13.872 -8.885 -7.794 1.00 61.69 193 PRO A C 1
ATOM 1516 O O . PRO A 1 193 ? 14.671 -9.080 -6.867 1.00 61.69 193 PRO A O 1
ATOM 1519 N N . PRO A 1 194 ? 12.801 -8.090 -7.644 1.00 48.88 194 PRO A N 1
ATOM 1520 C CA . PRO A 1 194 ? 12.543 -7.359 -6.409 1.00 48.88 194 PRO A CA 1
ATOM 1521 C C . PRO A 1 194 ? 12.550 -8.308 -5.199 1.00 48.88 194 PRO A C 1
ATOM 1523 O O . PRO A 1 194 ? 11.706 -9.194 -5.089 1.00 48.88 194 PRO A O 1
ATOM 1526 N N . GLY A 1 195 ? 13.525 -8.122 -4.299 1.00 42.16 195 GLY A N 1
ATOM 1527 C CA . GLY A 1 195 ? 13.688 -8.918 -3.075 1.00 42.16 195 GLY A CA 1
ATOM 1528 C C . GLY A 1 195 ? 14.829 -9.949 -3.064 1.00 42.16 195 GLY A C 1
ATOM 1529 O O . GLY A 1 195 ? 15.008 -10.601 -2.037 1.00 42.16 195 GLY A O 1
ATOM 1530 N N . PHE A 1 196 ? 15.628 -10.081 -4.132 1.00 51.38 196 PHE A N 1
ATOM 1531 C CA . PHE A 1 196 ? 16.746 -11.039 -4.212 1.00 51.38 196 PHE A CA 1
ATOM 1532 C C . PHE A 1 196 ? 18.124 -10.362 -4.280 1.00 51.38 196 PHE A C 1
ATOM 1534 O O . PHE A 1 196 ? 18.312 -9.380 -4.997 1.00 51.38 196 PHE A O 1
ATOM 1541 N N . SER A 1 197 ? 19.123 -10.923 -3.585 1.00 43.59 197 SER A N 1
ATOM 1542 C CA . SER A 1 197 ? 20.532 -10.539 -3.757 1.00 43.59 197 SER A CA 1
ATOM 1543 C C . SER A 1 197 ? 21.065 -11.067 -5.093 1.00 43.59 197 SER A C 1
ATOM 1545 O O . SER A 1 197 ? 21.024 -12.275 -5.328 1.00 43.59 197 SER A O 1
ATOM 1547 N N . SER A 1 198 ? 21.562 -10.181 -5.956 1.00 54.59 198 SER A N 1
ATOM 1548 C CA . SER A 1 198 ? 21.974 -10.493 -7.328 1.00 54.59 198 SER A CA 1
ATOM 1549 C C . SER A 1 198 ? 23.402 -11.050 -7.418 1.00 54.59 198 SER A C 1
ATOM 1551 O O . SER A 1 198 ? 24.356 -10.473 -6.898 1.00 54.59 198 SER A O 1
ATOM 1553 N N . GLY A 1 199 ? 23.551 -12.176 -8.121 1.00 60.19 199 GLY A N 1
ATOM 1554 C CA . GLY A 1 199 ? 24.803 -12.585 -8.767 1.00 60.19 199 GLY A CA 1
ATOM 1555 C C . GLY A 1 199 ? 24.763 -12.250 -10.268 1.00 60.19 199 GLY A C 1
ATOM 1556 O O . GLY A 1 199 ? 23.693 -11.899 -10.773 1.00 60.19 199 GLY A O 1
ATOM 1557 N N . PRO A 1 200 ? 25.893 -12.333 -10.993 1.00 65.19 200 PRO A N 1
ATOM 1558 C CA . PRO A 1 200 ? 25.903 -12.127 -12.439 1.00 65.19 200 PRO A CA 1
ATOM 1559 C C . PRO A 1 200 ? 25.141 -13.267 -13.124 1.00 65.19 200 PRO A C 1
ATOM 1561 O O . PRO A 1 200 ? 25.453 -14.440 -12.918 1.00 65.19 200 PRO A O 1
ATOM 1564 N N . VAL A 1 201 ? 24.137 -12.911 -13.922 1.00 76.00 201 VAL A N 1
ATOM 1565 C CA . VAL A 1 201 ? 23.247 -13.857 -14.611 1.00 76.00 201 VAL A CA 1
ATOM 1566 C C . VAL A 1 201 ? 23.758 -14.173 -16.011 1.00 76.00 201 VAL A C 1
ATOM 1568 O O . VAL A 1 201 ? 23.668 -15.313 -16.455 1.00 76.00 201 VAL A O 1
ATOM 1571 N N . ALA A 1 202 ? 24.360 -13.191 -16.683 1.00 81.62 202 ALA A N 1
ATOM 1572 C CA . ALA A 1 202 ? 24.991 -13.388 -17.981 1.00 81.62 202 ALA A CA 1
ATOM 1573 C C . ALA A 1 202 ? 26.322 -12.639 -18.065 1.00 81.62 202 ALA A C 1
ATOM 1575 O O . ALA A 1 202 ? 26.511 -11.590 -17.443 1.00 81.62 202 ALA A O 1
ATOM 1576 N N . LYS A 1 203 ? 27.253 -13.198 -18.840 1.00 85.81 203 LYS A N 1
ATOM 1577 C CA . LYS A 1 203 ? 28.584 -12.637 -19.057 1.00 85.81 203 LYS A CA 1
ATOM 1578 C C . LYS A 1 203 ? 28.967 -12.780 -20.522 1.00 85.81 203 LYS A C 1
ATOM 1580 O O . LYS A 1 203 ? 28.884 -13.875 -21.072 1.00 85.81 203 LYS A O 1
ATOM 1585 N N . THR A 1 204 ? 29.417 -11.688 -21.126 1.00 87.69 204 THR A N 1
ATOM 1586 C CA . THR A 1 204 ? 29.943 -11.675 -22.497 1.00 87.69 204 THR A CA 1
ATOM 1587 C C . THR A 1 204 ? 31.236 -10.867 -22.564 1.00 87.69 204 THR A C 1
ATOM 1589 O O . THR A 1 204 ? 31.510 -10.044 -21.690 1.00 87.69 204 THR A O 1
ATOM 1592 N N . SER A 1 205 ? 32.072 -11.137 -23.563 1.00 88.44 205 SER A N 1
ATOM 1593 C CA . SER A 1 205 ? 33.378 -10.493 -23.734 1.00 88.44 205 SER A CA 1
ATOM 1594 C C . SER A 1 205 ? 33.479 -9.822 -25.093 1.00 88.44 205 SER A C 1
ATOM 1596 O O . SER A 1 205 ? 33.053 -10.405 -26.083 1.00 88.44 205 SER A O 1
ATOM 1598 N N . PHE A 1 206 ? 34.126 -8.664 -25.147 1.00 85.81 206 PHE A N 1
ATOM 1599 C CA . PHE A 1 206 ? 34.330 -7.882 -26.365 1.00 85.81 206 PHE A CA 1
ATOM 1600 C C . PHE A 1 206 ? 35.779 -7.376 -26.446 1.00 85.81 206 PHE A C 1
ATOM 1602 O O . PHE A 1 206 ? 36.531 -7.442 -25.471 1.00 85.81 206 PHE A O 1
ATOM 1609 N N . THR A 1 207 ? 36.218 -6.911 -27.617 1.00 87.69 207 THR A N 1
ATOM 1610 C CA . THR A 1 207 ? 37.580 -6.382 -27.813 1.00 87.69 207 THR A CA 1
ATOM 1611 C C . THR A 1 207 ? 37.532 -4.940 -28.294 1.00 87.69 207 THR A C 1
ATOM 1613 O O . THR A 1 207 ? 36.853 -4.635 -29.266 1.00 87.69 207 THR A O 1
ATOM 1616 N N . ILE A 1 208 ? 38.302 -4.054 -27.668 1.00 87.19 208 ILE A N 1
ATOM 1617 C CA . ILE A 1 208 ? 38.429 -2.663 -28.111 1.00 87.19 208 ILE A CA 1
ATOM 1618 C C . ILE A 1 208 ? 39.775 -2.507 -28.805 1.00 87.19 208 ILE A C 1
ATOM 1620 O O . ILE A 1 208 ? 40.831 -2.722 -28.202 1.00 87.19 208 ILE A O 1
ATOM 1624 N N . ARG A 1 209 ? 39.748 -2.148 -30.087 1.00 88.94 209 ARG A N 1
ATOM 1625 C CA . ARG A 1 209 ? 40.948 -1.893 -30.881 1.00 88.94 209 ARG A CA 1
ATOM 1626 C C . ARG A 1 209 ? 41.337 -0.435 -30.740 1.00 88.94 209 ARG A C 1
ATOM 1628 O O . ARG A 1 209 ? 40.501 0.463 -30.811 1.00 88.94 209 ARG A O 1
ATOM 1635 N N . LYS A 1 210 ? 42.636 -0.198 -30.566 1.00 87.12 210 LYS A N 1
ATOM 1636 C CA . LYS A 1 210 ? 43.177 1.150 -30.696 1.00 87.12 210 LYS A CA 1
ATOM 1637 C C . LYS A 1 210 ? 42.891 1.610 -32.119 1.00 87.12 210 LYS A C 1
ATOM 1639 O O . LYS A 1 210 ? 43.132 0.841 -33.048 1.00 87.12 210 LYS A O 1
ATOM 1644 N N . ASN A 1 211 ? 42.391 2.832 -32.262 1.00 81.38 211 ASN A N 1
ATOM 1645 C CA . ASN A 1 211 ? 42.278 3.448 -33.569 1.00 81.38 211 ASN A CA 1
ATOM 1646 C C . ASN A 1 211 ? 43.705 3.506 -34.140 1.00 81.38 211 ASN A C 1
ATOM 1648 O O . ASN A 1 211 ? 44.563 4.212 -33.601 1.00 81.38 211 ASN A O 1
ATOM 1652 N N . GLU A 1 212 ? 44.016 2.642 -35.109 1.00 71.94 212 GLU A N 1
ATOM 1653 C CA . GLU A 1 212 ? 45.242 2.786 -35.881 1.00 71.94 212 GLU A CA 1
ATOM 1654 C C . GLU A 1 212 ? 45.025 4.082 -36.633 1.00 71.94 212 GLU A C 1
ATOM 1656 O O . GLU A 1 212 ? 44.219 4.106 -37.559 1.00 71.94 212 GLU A O 1
ATOM 1661 N N . GLU A 1 213 ? 45.645 5.166 -36.153 1.00 54.91 213 GLU A N 1
ATOM 1662 C CA . GLU A 1 213 ? 45.638 6.455 -36.828 1.00 54.91 213 GLU A CA 1
ATOM 1663 C C . GLU A 1 213 ? 45.923 6.178 -38.302 1.00 54.91 213 GLU A C 1
ATOM 1665 O O . GLU A 1 213 ? 47.062 5.943 -38.710 1.00 54.91 213 GLU A O 1
ATOM 1670 N N . LYS A 1 214 ? 44.869 6.184 -39.124 1.00 50.56 214 LYS A N 1
ATOM 1671 C CA . LYS A 1 214 ? 45.030 6.571 -40.508 1.00 50.56 214 LYS A CA 1
ATOM 1672 C C . LYS A 1 214 ? 45.618 7.960 -40.372 1.00 50.56 214 LYS A C 1
ATOM 1674 O O . LYS A 1 214 ? 44.916 8.868 -39.936 1.00 50.56 214 LYS A O 1
ATOM 1679 N N . GLU A 1 215 ? 46.912 8.087 -40.649 1.00 41.12 215 GLU A N 1
ATOM 1680 C CA . GLU A 1 215 ? 47.549 9.360 -40.958 1.00 41.12 215 GLU A CA 1
ATOM 1681 C C . GLU A 1 215 ? 46.748 9.967 -42.114 1.00 41.12 215 GLU A C 1
ATOM 1683 O O . GLU A 1 215 ? 47.031 9.762 -43.292 1.00 41.12 215 GLU A O 1
ATOM 1688 N N . ILE A 1 216 ? 45.653 10.639 -41.777 1.00 47.94 216 ILE A N 1
ATOM 1689 C CA . ILE A 1 216 ? 44.959 11.535 -42.672 1.00 47.94 216 ILE A CA 1
ATOM 1690 C C . ILE A 1 216 ? 45.698 12.848 -42.471 1.00 47.94 216 ILE A C 1
ATOM 1692 O O . ILE A 1 216 ? 45.409 13.607 -41.546 1.00 47.94 216 ILE A O 1
ATOM 1696 N N . GLU A 1 217 ? 46.698 13.079 -43.322 1.00 45.94 217 GLU A N 1
ATOM 1697 C CA . GLU A 1 217 ? 47.204 14.421 -43.589 1.00 45.94 217 GLU A CA 1
ATOM 1698 C C . GLU A 1 217 ? 45.992 15.310 -43.889 1.00 45.94 217 GLU A C 1
ATOM 1700 O O . GLU A 1 217 ? 45.403 15.230 -44.966 1.00 45.94 217 GLU A O 1
ATOM 1705 N N . THR A 1 218 ? 45.569 16.118 -42.919 1.00 39.81 218 THR A N 1
ATOM 1706 C CA . THR A 1 218 ? 44.545 17.134 -43.156 1.00 39.81 218 THR A CA 1
ATOM 1707 C C . THR A 1 218 ? 45.071 18.466 -42.666 1.00 39.81 218 THR A C 1
ATOM 1709 O O . THR A 1 218 ? 45.255 18.691 -41.470 1.00 39.81 218 THR A O 1
ATOM 1712 N N . GLU A 1 219 ? 45.359 19.308 -43.654 1.00 35.00 219 GLU A N 1
ATOM 1713 C CA . GLU A 1 219 ? 45.612 20.732 -43.532 1.00 35.00 219 GLU A CA 1
ATOM 1714 C C . GLU A 1 219 ? 44.499 21.450 -42.760 1.00 35.00 219 GLU A C 1
ATOM 1716 O O . GLU A 1 219 ? 43.326 21.076 -42.777 1.00 35.00 219 GLU A O 1
ATOM 1721 N N . GLU A 1 220 ? 44.934 22.520 -42.103 1.00 39.47 220 GLU A N 1
ATOM 1722 C CA . GLU A 1 220 ? 44.166 23.513 -41.366 1.00 39.47 220 GLU A CA 1
ATOM 1723 C C . GLU A 1 220 ? 42.880 23.965 -42.076 1.00 39.47 220 GLU A C 1
ATOM 1725 O O . GLU A 1 220 ? 42.921 24.436 -43.213 1.00 39.47 220 GLU A O 1
ATOM 1730 N N . GLN A 1 221 ? 41.767 24.032 -41.336 1.00 32.12 221 GLN A N 1
ATOM 1731 C CA . GLN A 1 221 ? 40.925 25.224 -41.422 1.00 32.12 221 GLN A CA 1
ATOM 1732 C C . GLN A 1 221 ? 40.120 25.492 -40.150 1.00 32.12 221 GLN A C 1
ATOM 1734 O O . GLN A 1 221 ? 39.624 24.590 -39.480 1.00 32.12 221 GLN A O 1
ATOM 1739 N N . SER A 1 222 ? 40.088 26.780 -39.824 1.00 32.44 222 SER A N 1
ATOM 1740 C CA . SER A 1 222 ? 39.729 27.409 -38.564 1.00 32.44 222 SER A CA 1
ATOM 1741 C C . SER A 1 222 ? 38.245 27.764 -38.429 1.00 32.44 222 SER A C 1
ATOM 1743 O O . SER A 1 222 ? 37.492 27.795 -39.398 1.00 32.44 222 SER A O 1
ATOM 1745 N N . ASP A 1 223 ? 37.932 28.163 -37.192 1.00 32.59 223 ASP A N 1
ATOM 1746 C CA . ASP A 1 223 ? 36.876 29.080 -36.746 1.00 32.59 223 ASP A CA 1
ATOM 1747 C C . ASP A 1 223 ? 35.441 28.546 -36.635 1.00 32.59 223 ASP A C 1
ATOM 1749 O O . ASP A 1 223 ? 34.717 28.447 -37.617 1.00 32.59 223 ASP A O 1
ATOM 1753 N N . PHE A 1 224 ? 34.959 28.376 -35.395 1.00 28.58 224 PHE A N 1
ATOM 1754 C CA . PHE A 1 224 ? 34.084 29.375 -34.752 1.00 28.58 224 PHE A CA 1
ATOM 1755 C C . PHE A 1 224 ? 33.765 29.000 -33.292 1.00 28.58 224 PHE A C 1
ATOM 1757 O O . PHE A 1 224 ? 33.561 27.836 -32.961 1.00 28.58 224 PHE A O 1
ATOM 1764 N N . ALA A 1 225 ? 33.671 30.008 -32.423 1.00 32.84 225 ALA A N 1
ATOM 1765 C CA . ALA A 1 225 ? 33.193 29.901 -31.043 1.00 32.84 225 ALA A CA 1
ATOM 1766 C C . ALA A 1 225 ? 32.122 30.972 -30.755 1.00 32.84 225 ALA A C 1
ATOM 1768 O O . ALA A 1 225 ? 32.148 32.024 -31.395 1.00 32.84 225 ALA A O 1
ATOM 1769 N N . LEU A 1 226 ? 31.285 30.699 -29.733 1.00 30.16 226 LEU A N 1
ATOM 1770 C CA . LEU A 1 226 ? 30.183 31.465 -29.080 1.00 30.16 226 LEU A CA 1
ATOM 1771 C C . LEU A 1 226 ? 28.819 30.765 -29.287 1.00 30.16 226 LEU A C 1
ATOM 1773 O O . LEU A 1 226 ? 28.507 30.392 -30.406 1.00 30.16 226 LEU A O 1
ATOM 1777 N N . SER A 1 227 ? 27.928 30.553 -28.308 1.00 29.61 227 SER A N 1
ATOM 1778 C CA . SER A 1 227 ? 27.792 31.004 -26.908 1.00 29.61 227 SER A CA 1
ATOM 1779 C C . SER A 1 227 ? 26.672 30.200 -26.181 1.00 29.61 227 SER A C 1
ATOM 1781 O O . SER A 1 227 ? 25.978 29.409 -26.803 1.00 29.61 227 SER A O 1
ATOM 1783 N N . ILE A 1 228 ? 26.542 30.431 -24.866 1.00 30.16 228 ILE A N 1
ATOM 1784 C CA . ILE A 1 228 ? 25.864 29.704 -23.757 1.00 30.16 228 ILE A CA 1
ATOM 1785 C C . ILE A 1 228 ? 24.297 29.897 -23.691 1.00 30.16 228 ILE A C 1
ATOM 1787 O O . ILE A 1 228 ? 23.764 30.597 -24.546 1.00 30.16 228 ILE A O 1
ATOM 1791 N N . PRO A 1 229 ? 23.552 29.459 -22.633 1.00 48.25 229 PRO A N 1
ATOM 1792 C CA . PRO A 1 229 ? 22.745 28.231 -22.470 1.00 48.25 229 PRO A CA 1
ATOM 1793 C C . PRO A 1 229 ? 21.210 28.451 -22.388 1.00 48.25 229 PRO A C 1
ATOM 1795 O O . PRO A 1 229 ? 20.730 29.544 -22.090 1.00 48.25 229 PRO A O 1
ATOM 1798 N N . GLY A 1 230 ? 20.441 27.362 -22.476 1.00 37.22 230 GLY A N 1
ATOM 1799 C CA . GLY A 1 230 ? 19.070 27.297 -21.955 1.00 37.22 230 GLY A CA 1
ATOM 1800 C C . GLY A 1 230 ? 18.135 26.488 -22.844 1.00 37.22 230 GLY A C 1
ATOM 1801 O O . GLY A 1 230 ? 17.685 26.981 -23.870 1.00 37.22 230 GLY A O 1
ATOM 1802 N N . GLY A 1 231 ? 17.819 25.263 -22.431 1.00 31.20 231 GLY A N 1
ATOM 1803 C CA . GLY A 1 231 ? 16.868 24.408 -23.135 1.00 31.20 231 GLY A CA 1
ATOM 1804 C C . GLY A 1 231 ? 16.220 23.424 -22.176 1.00 31.20 231 GLY A C 1
ATOM 1805 O O . GLY A 1 231 ? 16.881 22.554 -21.623 1.00 31.20 231 GLY A O 1
ATOM 1806 N N . THR A 1 232 ? 14.929 23.612 -21.938 1.00 38.47 232 THR A N 1
ATOM 1807 C CA . THR A 1 232 ? 14.040 22.607 -21.356 1.00 38.47 232 THR A CA 1
ATOM 1808 C C . THR A 1 232 ? 14.021 21.365 -22.242 1.00 38.47 232 THR A C 1
ATOM 1810 O O . THR A 1 232 ? 13.992 21.499 -23.462 1.00 38.47 232 THR A O 1
ATOM 1813 N N . ASN A 1 233 ? 14.028 20.194 -21.605 1.00 43.59 233 ASN A N 1
ATOM 1814 C CA . ASN A 1 233 ? 14.104 18.856 -22.195 1.00 43.59 233 ASN A CA 1
ATOM 1815 C C . ASN A 1 233 ? 13.083 18.671 -23.343 1.00 43.59 233 ASN A C 1
ATOM 1817 O O . ASN A 1 233 ? 11.896 18.470 -23.092 1.00 43.59 233 ASN A O 1
ATOM 1821 N N . LEU A 1 234 ? 13.551 18.823 -24.586 1.00 43.47 234 LEU A N 1
ATOM 1822 C CA . LEU A 1 234 ? 12.791 18.680 -25.839 1.00 43.47 234 LEU A CA 1
ATOM 1823 C C . LEU A 1 234 ? 13.114 17.354 -26.554 1.00 43.47 234 LEU A C 1
ATOM 1825 O O . LEU A 1 234 ? 12.330 16.919 -27.391 1.00 43.47 234 LEU A O 1
ATOM 1829 N N . ASP A 1 235 ? 14.197 16.676 -26.159 1.00 48.38 235 ASP A N 1
ATOM 1830 C CA . ASP A 1 235 ? 14.709 15.476 -26.835 1.00 48.38 235 ASP A CA 1
ATOM 1831 C C . ASP A 1 235 ? 13.748 14.279 -26.744 1.00 48.38 235 ASP A C 1
ATOM 1833 O O . ASP A 1 235 ? 13.557 13.563 -27.723 1.00 48.38 235 ASP A O 1
ATOM 1837 N N . GLY A 1 236 ? 13.033 14.118 -25.624 1.00 42.31 236 GLY A N 1
ATOM 1838 C CA . GLY A 1 236 ? 12.052 13.033 -25.475 1.00 42.31 236 GLY A CA 1
ATOM 1839 C C . GLY A 1 236 ? 10.805 13.179 -26.360 1.00 42.31 236 GLY A C 1
ATOM 1840 O O . GLY A 1 236 ? 10.137 12.191 -26.655 1.00 42.31 236 GLY A O 1
ATOM 1841 N N . LEU A 1 237 ? 10.482 14.400 -26.809 1.00 41.72 237 LEU A N 1
ATOM 1842 C CA . LEU A 1 237 ? 9.348 14.636 -27.710 1.00 41.72 237 LEU A CA 1
ATOM 1843 C C . LEU A 1 237 ? 9.719 14.317 -29.168 1.00 41.72 237 LEU A C 1
ATOM 1845 O O . LEU A 1 237 ? 8.879 13.832 -29.924 1.00 41.72 237 LEU A O 1
ATOM 1849 N N . GLU A 1 238 ? 10.972 14.575 -29.549 1.00 51.97 238 GLU A N 1
ATOM 1850 C CA . GLU A 1 238 ? 11.518 14.258 -30.874 1.00 51.97 238 GLU A CA 1
ATOM 1851 C C . GLU A 1 238 ? 11.608 12.733 -31.074 1.00 51.97 238 GLU A C 1
ATOM 1853 O O . GLU A 1 238 ? 11.257 12.215 -32.133 1.00 51.97 238 GLU A O 1
ATOM 1858 N N . GLU A 1 239 ? 11.989 12.004 -30.022 1.00 47.59 239 GLU A N 1
ATOM 1859 C CA . GLU A 1 239 ? 12.121 10.544 -30.034 1.00 47.59 239 GLU A CA 1
ATOM 1860 C C . GLU A 1 239 ? 10.760 9.831 -30.105 1.00 47.59 239 GLU A C 1
ATOM 1862 O O . GLU A 1 239 ? 10.575 8.930 -30.923 1.00 47.59 239 GLU A O 1
ATOM 1867 N N . MET A 1 240 ? 9.749 10.301 -29.360 1.00 41.09 240 MET A N 1
ATOM 1868 C CA . MET A 1 240 ? 8.375 9.793 -29.508 1.00 41.09 240 MET A CA 1
ATOM 1869 C C . MET A 1 240 ? 7.797 10.072 -30.895 1.00 41.09 240 MET A C 1
ATOM 1871 O O . MET A 1 240 ? 7.094 9.232 -31.455 1.00 41.09 240 MET A O 1
ATOM 1875 N N . LYS A 1 241 ? 8.091 11.243 -31.469 1.00 50.72 241 LYS A N 1
ATOM 1876 C CA . LYS A 1 241 ? 7.618 11.595 -32.809 1.00 50.72 241 LYS A CA 1
ATOM 1877 C C . LYS A 1 241 ? 8.218 10.671 -33.872 1.00 50.72 241 LYS A C 1
ATOM 1879 O O . LYS A 1 241 ? 7.499 10.240 -34.768 1.00 50.72 241 LYS A O 1
ATOM 1884 N N . LYS A 1 242 ? 9.490 10.301 -33.707 1.00 60.47 242 LYS A N 1
ATOM 1885 C CA . LYS A 1 242 ? 10.188 9.345 -34.569 1.00 60.47 242 LYS A CA 1
ATOM 1886 C C . LYS A 1 242 ? 9.584 7.937 -34.490 1.00 60.47 242 LYS A C 1
ATOM 1888 O O . LYS A 1 242 ? 9.338 7.333 -35.525 1.00 60.47 242 LYS A O 1
ATOM 1893 N N . ILE A 1 243 ? 9.254 7.452 -33.290 1.00 50.53 243 ILE A N 1
ATOM 1894 C CA . ILE A 1 243 ? 8.623 6.130 -33.096 1.00 50.53 243 ILE A CA 1
ATOM 1895 C C . ILE A 1 243 ? 7.231 6.067 -33.749 1.00 50.53 243 ILE A C 1
ATOM 1897 O O . ILE A 1 243 ? 6.868 5.065 -34.367 1.00 50.53 243 ILE A O 1
ATOM 1901 N N . VAL A 1 244 ? 6.450 7.148 -33.656 1.00 47.66 244 VAL A N 1
ATOM 1902 C CA . VAL A 1 244 ? 5.132 7.243 -34.310 1.00 47.66 244 VAL A CA 1
ATOM 1903 C C . VAL A 1 244 ? 5.267 7.287 -35.839 1.00 47.66 244 VAL A C 1
ATOM 1905 O O . VAL A 1 244 ? 4.473 6.663 -36.545 1.00 47.66 244 VAL A O 1
ATOM 1908 N N . GLU A 1 245 ? 6.280 7.984 -36.360 1.00 57.06 245 GLU A N 1
ATOM 1909 C CA . GLU A 1 245 ? 6.580 8.034 -37.797 1.00 57.06 245 GLU A CA 1
ATOM 1910 C C . GLU A 1 245 ? 7.037 6.665 -38.339 1.00 57.06 245 GLU A C 1
ATOM 1912 O O . GLU A 1 245 ? 6.510 6.217 -39.358 1.00 57.06 245 GLU A O 1
ATOM 1917 N N . GLU A 1 246 ? 7.911 5.951 -37.622 1.00 58.44 246 GLU A N 1
ATOM 1918 C CA . GLU A 1 246 ? 8.392 4.605 -37.984 1.00 58.44 246 GLU A CA 1
ATOM 1919 C C . GLU A 1 246 ? 7.258 3.562 -37.976 1.00 58.44 246 GLU A C 1
ATOM 1921 O O . GLU A 1 246 ? 7.163 2.718 -38.872 1.00 58.44 246 GLU A O 1
ATOM 1926 N N . TRP A 1 247 ? 6.330 3.646 -37.018 1.00 54.22 247 TRP A N 1
ATOM 1927 C CA . TRP A 1 247 ? 5.153 2.774 -36.992 1.00 54.22 247 TRP A CA 1
ATOM 1928 C C . TRP A 1 247 ? 4.182 3.061 -38.149 1.00 54.22 247 TRP A C 1
ATOM 1930 O O . TRP A 1 247 ? 3.624 2.135 -38.747 1.00 54.22 247 TRP A O 1
ATOM 1940 N N . HIS A 1 248 ? 3.993 4.334 -38.513 1.00 54.19 248 HIS A N 1
ATOM 1941 C CA . HIS A 1 248 ? 3.206 4.709 -39.689 1.00 54.19 248 HIS A CA 1
ATOM 1942 C C . HIS A 1 248 ? 3.853 4.253 -41.004 1.00 54.19 248 HIS A C 1
ATOM 1944 O O . HIS A 1 248 ? 3.127 3.810 -41.897 1.00 54.19 248 HIS A O 1
ATOM 1950 N N . GLU A 1 249 ? 5.180 4.315 -41.134 1.00 64.12 249 GLU A N 1
ATOM 1951 C CA . GLU A 1 249 ? 5.897 3.746 -42.283 1.00 64.12 249 GLU A CA 1
ATOM 1952 C C . GLU A 1 249 ? 5.698 2.232 -42.369 1.00 64.12 249 GLU A C 1
ATOM 1954 O O . GLU A 1 249 ? 5.211 1.745 -43.390 1.00 64.12 249 GLU A O 1
ATOM 1959 N N . TRP A 1 250 ? 5.934 1.499 -41.278 1.00 70.31 250 TRP A N 1
ATOM 1960 C CA . TRP A 1 250 ? 5.738 0.047 -41.233 1.00 70.31 250 TRP A CA 1
ATOM 1961 C C . TRP A 1 250 ? 4.303 -0.372 -41.600 1.00 70.31 250 TRP A C 1
ATOM 1963 O O . TRP A 1 250 ? 4.082 -1.317 -42.361 1.00 70.31 250 TRP A O 1
ATOM 1973 N N . LYS A 1 251 ? 3.300 0.375 -41.123 1.00 51.53 251 LYS A N 1
ATOM 1974 C CA . LYS A 1 251 ? 1.884 0.139 -41.446 1.00 51.53 251 LYS A CA 1
ATOM 1975 C C . LYS A 1 251 ? 1.560 0.386 -42.921 1.00 51.53 251 LYS A C 1
ATOM 1977 O O . LYS A 1 251 ? 0.722 -0.317 -43.484 1.00 51.53 251 LYS A O 1
ATOM 1982 N N . ASN A 1 252 ? 2.210 1.364 -43.549 1.00 58.59 252 ASN A N 1
ATOM 1983 C CA . ASN A 1 252 ? 2.040 1.673 -44.971 1.00 58.59 252 ASN A CA 1
ATOM 1984 C C . ASN A 1 252 ? 2.795 0.694 -45.890 1.00 58.59 252 ASN A C 1
ATOM 1986 O O . ASN A 1 252 ? 2.447 0.576 -47.066 1.00 58.59 252 ASN A O 1
ATOM 1990 N N . GLU A 1 253 ? 3.790 -0.024 -45.363 1.00 53.91 253 GLU A N 1
ATOM 1991 C CA . GLU A 1 253 ? 4.525 -1.081 -46.069 1.00 53.91 253 GLU A CA 1
ATOM 1992 C C . GLU A 1 253 ? 3.813 -2.444 -46.060 1.00 53.91 253 GLU A C 1
ATOM 1994 O O . GLU A 1 253 ? 4.153 -3.325 -46.859 1.00 53.91 253 GLU A O 1
ATOM 1999 N N . LEU A 1 254 ? 2.779 -2.627 -45.228 1.00 45.22 254 LEU A N 1
ATOM 2000 C CA . LEU A 1 254 ? 1.922 -3.809 -45.302 1.00 45.22 254 LEU A CA 1
ATOM 2001 C C . LEU A 1 254 ? 1.215 -3.852 -46.673 1.00 45.22 254 LEU A C 1
ATOM 2003 O O . LEU A 1 254 ? 0.533 -2.900 -47.063 1.00 45.22 254 LEU A O 1
ATOM 2007 N N . PRO A 1 255 ? 1.353 -4.948 -47.441 1.00 41.59 255 PRO A N 1
ATOM 2008 C CA . PRO A 1 255 ? 0.870 -4.999 -48.811 1.00 41.59 255 PRO A CA 1
ATOM 2009 C C . PRO A 1 255 ? -0.654 -4.823 -48.867 1.00 41.59 255 PRO A C 1
ATOM 2011 O O . PRO A 1 255 ? -1.419 -5.674 -48.411 1.00 41.59 255 PRO A O 1
ATOM 2014 N N . SER A 1 256 ? -1.096 -3.747 -49.526 1.00 44.38 256 SER A N 1
ATOM 2015 C CA . SER A 1 256 ? -2.506 -3.394 -49.789 1.00 44.38 256 SER A CA 1
ATOM 2016 C C . SER A 1 256 ? -3.317 -4.481 -50.521 1.00 44.38 256 SER A C 1
ATOM 2018 O O . SER A 1 256 ? -4.544 -4.402 -50.631 1.00 44.38 256 SER A O 1
ATOM 2020 N N . THR A 1 257 ? -2.650 -5.541 -50.981 1.00 38.75 257 THR A N 1
ATOM 2021 C CA . THR A 1 257 ? -3.242 -6.737 -51.588 1.00 38.75 257 THR A CA 1
ATOM 2022 C C . THR A 1 257 ? -3.762 -7.772 -50.584 1.00 38.75 257 THR A C 1
ATOM 2024 O O . THR A 1 257 ? -4.335 -8.767 -51.014 1.00 38.75 257 THR A O 1
ATOM 2027 N N . ALA A 1 258 ? -3.629 -7.553 -49.270 1.00 39.56 258 ALA A N 1
ATOM 2028 C CA . ALA A 1 258 ? -4.299 -8.366 -48.245 1.00 39.56 258 ALA A CA 1
ATOM 2029 C C . ALA A 1 258 ? -5.745 -7.913 -47.946 1.00 39.56 258 ALA A C 1
ATOM 2031 O O . ALA A 1 258 ? -6.363 -8.396 -47.002 1.00 39.56 258 ALA A O 1
ATOM 2032 N N 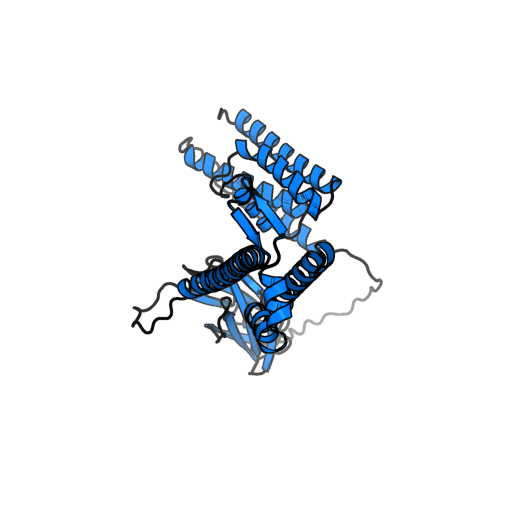. SER A 1 259 ? -6.324 -7.035 -48.774 1.00 39.34 259 SER A N 1
ATOM 2033 C CA . SER A 1 259 ? -7.749 -6.681 -48.753 1.00 39.34 259 SER A CA 1
ATOM 2034 C C . SER A 1 259 ? -8.620 -7.800 -49.346 1.00 39.34 259 SER A C 1
ATOM 2036 O O . SER A 1 259 ? -9.354 -7.623 -50.317 1.00 39.34 259 SER A O 1
ATOM 2038 N N . THR A 1 260 ? -8.558 -8.983 -48.735 1.00 44.41 260 THR A N 1
ATOM 2039 C CA . THR A 1 260 ? -9.696 -9.906 -48.782 1.00 44.41 260 THR A CA 1
ATOM 2040 C C . THR A 1 260 ? -10.608 -9.486 -47.628 1.00 44.41 260 THR A C 1
ATOM 2042 O O . THR A 1 260 ? -10.170 -9.578 -46.484 1.00 44.41 260 THR A O 1
ATOM 2045 N N . PRO A 1 261 ? -11.837 -8.996 -47.869 1.00 50.41 261 PRO A N 1
ATOM 2046 C CA . PRO A 1 261 ? -12.770 -8.691 -46.787 1.00 50.41 261 PRO A CA 1
ATOM 2047 C C . PRO A 1 261 ? -13.126 -10.025 -46.127 1.00 50.41 261 PRO A C 1
ATOM 2049 O O . PRO A 1 261 ? -13.771 -10.855 -46.769 1.00 50.41 261 PRO A O 1
ATOM 2052 N N . GLY A 1 262 ? -12.612 -10.304 -44.925 1.00 54.16 262 GLY A N 1
ATOM 2053 C CA . GLY A 1 262 ? -12.546 -11.704 -44.500 1.00 54.16 262 GLY A CA 1
ATOM 2054 C C . GLY A 1 262 ? -12.606 -12.027 -43.020 1.00 54.16 262 GLY A C 1
ATOM 2055 O O . GLY A 1 262 ? -13.158 -13.079 -42.710 1.00 54.16 262 GLY A O 1
ATOM 2056 N N . ASP A 1 263 ? -12.115 -11.181 -42.114 1.00 60.78 263 ASP A N 1
ATOM 2057 C CA . ASP A 1 263 ? -12.258 -11.475 -40.687 1.00 60.78 263 ASP A CA 1
ATOM 2058 C C . ASP A 1 263 ? -12.596 -10.217 -39.874 1.00 60.78 263 ASP A C 1
ATOM 2060 O O . ASP A 1 263 ? -11.698 -9.458 -39.505 1.00 60.78 263 ASP A O 1
ATOM 2064 N N . PRO A 1 264 ? -13.888 -9.980 -39.579 1.00 69.69 264 PRO A N 1
ATOM 2065 C CA . PRO A 1 264 ? -14.307 -8.838 -38.772 1.00 69.69 264 PRO A CA 1
ATOM 2066 C C . PRO A 1 264 ? -13.691 -8.852 -37.364 1.00 69.69 264 PRO A C 1
ATOM 2068 O O . PRO A 1 264 ? -13.606 -7.797 -36.743 1.00 69.69 264 PRO A O 1
ATOM 2071 N N . ALA A 1 265 ? -13.231 -10.006 -36.862 1.00 67.56 265 ALA A N 1
ATOM 2072 C CA . ALA A 1 265 ? -12.540 -10.079 -35.579 1.00 67.56 265 ALA A CA 1
ATOM 2073 C C . ALA A 1 265 ? -11.114 -9.507 -35.652 1.00 67.56 265 ALA A C 1
ATOM 2075 O O . ALA A 1 265 ? -10.661 -8.880 -34.695 1.00 67.56 265 ALA A O 1
ATOM 2076 N N . LEU A 1 266 ? -10.420 -9.681 -36.784 1.00 65.62 266 LEU A N 1
ATOM 2077 C CA . LEU A 1 266 ? -9.070 -9.146 -36.981 1.00 65.62 266 LEU A CA 1
ATOM 2078 C C . LEU A 1 266 ? -9.101 -7.623 -37.162 1.00 65.62 266 LEU A C 1
ATOM 2080 O O . LEU A 1 266 ? -8.313 -6.921 -36.533 1.00 65.62 266 LEU A O 1
ATOM 2084 N N . ASP A 1 267 ? -10.061 -7.114 -37.938 1.00 72.75 267 ASP A N 1
ATOM 2085 C CA . ASP A 1 267 ? -10.266 -5.669 -38.108 1.00 72.75 267 ASP A CA 1
ATOM 2086 C C . ASP A 1 267 ? -10.627 -4.992 -36.776 1.00 72.75 267 ASP A C 1
ATOM 2088 O O . ASP A 1 267 ? -10.129 -3.907 -36.468 1.00 72.75 267 ASP A O 1
ATOM 2092 N N . GLN A 1 268 ? -11.443 -5.654 -35.947 1.00 75.00 268 GLN A N 1
ATOM 2093 C CA . GLN A 1 268 ? -11.782 -5.165 -34.613 1.00 75.00 268 GLN A CA 1
ATOM 2094 C C . GLN A 1 268 ? -10.560 -5.146 -33.682 1.00 75.00 268 GLN A C 1
ATOM 2096 O O . GLN A 1 268 ? -10.362 -4.172 -32.961 1.00 75.00 268 GLN A O 1
ATOM 2101 N N . LEU A 1 269 ? -9.712 -6.180 -33.716 1.00 68.12 269 LEU A N 1
ATOM 2102 C CA . LEU A 1 269 ? -8.485 -6.240 -32.916 1.00 68.12 269 LEU A CA 1
ATOM 2103 C C . LEU A 1 269 ? -7.489 -5.140 -33.311 1.00 68.12 269 LEU A C 1
ATOM 2105 O O . LEU A 1 269 ? -6.973 -4.439 -32.443 1.00 68.12 269 LEU A O 1
ATOM 2109 N N . CYS A 1 270 ? -7.257 -4.944 -34.611 1.00 75.12 270 CYS A N 1
ATOM 2110 C CA . CYS A 1 270 ? -6.386 -3.878 -35.108 1.00 75.12 270 CYS A CA 1
ATOM 2111 C C . CYS A 1 270 ? -6.907 -2.490 -34.717 1.00 75.12 270 CYS A C 1
ATOM 2113 O O . CYS A 1 270 ? -6.124 -1.632 -34.320 1.00 75.12 270 CYS A O 1
ATOM 2115 N N . GLN A 1 271 ? -8.226 -2.286 -34.761 1.00 82.12 271 GLN A N 1
ATOM 2116 C CA . GLN A 1 271 ? -8.842 -1.047 -34.297 1.00 82.12 271 GLN A CA 1
ATOM 2117 C C . GLN A 1 271 ? -8.632 -0.817 -32.791 1.00 82.12 271 GLN A C 1
ATOM 2119 O O . GLN A 1 271 ? -8.371 0.315 -32.396 1.00 82.12 271 GLN A O 1
ATOM 2124 N N . MET A 1 272 ? -8.715 -1.854 -31.953 1.00 76.75 272 MET A N 1
ATOM 2125 C CA . MET A 1 272 ? -8.479 -1.719 -30.508 1.00 76.75 272 MET A CA 1
ATOM 2126 C C . MET A 1 272 ? -7.025 -1.344 -30.194 1.00 76.75 272 MET A C 1
ATOM 2128 O O . MET A 1 272 ? -6.787 -0.464 -29.367 1.00 76.75 272 MET A O 1
ATOM 2132 N N . ILE A 1 273 ? -6.063 -1.953 -30.895 1.00 80.25 273 ILE A N 1
ATOM 2133 C CA . ILE A 1 273 ? -4.634 -1.631 -30.750 1.00 80.25 273 ILE A CA 1
ATOM 2134 C C . ILE A 1 273 ? -4.364 -0.181 -31.168 1.00 80.25 273 ILE A C 1
ATOM 2136 O O . ILE A 1 273 ? -3.730 0.554 -30.412 1.00 80.25 273 ILE A O 1
ATOM 2140 N N . ASP A 1 274 ? -4.888 0.238 -32.325 1.00 85.38 274 ASP A N 1
ATOM 2141 C CA . ASP A 1 274 ? -4.731 1.609 -32.821 1.00 85.38 274 ASP A CA 1
ATOM 2142 C C . ASP A 1 274 ? -5.308 2.629 -31.806 1.00 85.38 274 ASP A C 1
ATOM 2144 O O . ASP A 1 274 ? -4.644 3.601 -31.447 1.00 85.38 274 ASP A O 1
ATOM 2148 N N . ILE A 1 275 ? -6.508 2.370 -31.264 1.00 87.62 275 ILE A N 1
ATOM 2149 C CA . ILE A 1 275 ? -7.149 3.238 -30.258 1.00 87.62 275 ILE A CA 1
ATOM 2150 C C . ILE A 1 275 ? -6.298 3.346 -28.985 1.00 87.62 275 ILE A C 1
ATOM 2152 O O . ILE A 1 275 ? -6.139 4.440 -28.441 1.00 87.62 275 ILE A O 1
ATOM 2156 N N . TYR A 1 276 ? -5.767 2.227 -28.485 1.00 88.62 276 TYR A N 1
ATOM 2157 C CA . TYR A 1 276 ? -4.971 2.221 -27.258 1.00 88.62 276 TYR A CA 1
ATOM 2158 C C . TYR A 1 276 ? -3.650 2.986 -27.422 1.00 88.62 276 TYR A C 1
ATOM 2160 O O . TYR A 1 276 ? -3.268 3.759 -26.542 1.00 88.62 276 TYR A O 1
ATOM 2168 N N . GLN A 1 277 ? -2.975 2.828 -28.563 1.00 89.19 277 GLN A N 1
ATOM 2169 C CA . GLN A 1 277 ? -1.738 3.553 -28.860 1.00 89.19 277 GLN A CA 1
ATOM 2170 C C . GLN A 1 277 ? -1.973 5.061 -29.000 1.00 89.19 277 GLN A C 1
ATOM 2172 O O . GLN A 1 277 ? -1.234 5.852 -28.409 1.00 89.19 277 GLN A O 1
ATOM 2177 N N . ASP A 1 278 ? -3.035 5.466 -29.698 1.00 91.56 278 ASP A N 1
ATOM 2178 C CA . ASP A 1 278 ? -3.386 6.881 -29.831 1.00 91.56 278 ASP A CA 1
ATOM 2179 C C . ASP A 1 278 ? -3.730 7.510 -28.470 1.00 91.56 278 ASP A C 1
ATOM 2181 O O . ASP A 1 278 ? -3.341 8.645 -28.181 1.00 91.56 278 ASP A O 1
ATOM 2185 N N . LEU A 1 279 ? -4.409 6.767 -27.588 1.00 90.62 279 LEU A N 1
ATOM 2186 C CA . LEU A 1 279 ? -4.669 7.208 -26.216 1.00 90.62 279 LEU A CA 1
ATOM 2187 C C . LEU A 1 279 ? -3.385 7.408 -25.411 1.00 90.62 279 LEU A C 1
ATOM 2189 O O . LEU A 1 279 ? -3.265 8.411 -24.704 1.00 90.62 279 LEU A O 1
ATOM 2193 N N . LEU A 1 280 ? -2.428 6.483 -25.509 1.00 90.75 280 LEU A N 1
ATOM 2194 C CA . LEU A 1 280 ? -1.134 6.622 -24.841 1.00 90.75 280 LEU A CA 1
ATOM 2195 C C . LEU A 1 280 ? -0.387 7.863 -25.335 1.00 90.75 280 LEU A C 1
ATOM 2197 O O . LEU A 1 280 ? 0.117 8.627 -24.511 1.00 90.75 280 LEU A O 1
ATOM 2201 N N . ALA A 1 281 ? -0.379 8.110 -26.647 1.00 91.06 281 ALA A N 1
ATOM 2202 C CA . ALA A 1 281 ? 0.243 9.296 -27.231 1.00 91.06 281 ALA A CA 1
ATOM 2203 C C . ALA A 1 281 ? -0.415 10.596 -26.733 1.00 91.06 281 ALA A C 1
ATOM 2205 O O . ALA A 1 281 ? 0.279 11.546 -26.355 1.00 91.06 281 ALA A O 1
ATOM 2206 N N . ILE A 1 282 ? -1.752 10.630 -26.663 1.00 92.56 282 ILE A N 1
ATOM 2207 C CA . ILE A 1 282 ? -2.491 11.767 -26.103 1.00 92.56 282 ILE A CA 1
ATOM 2208 C C . ILE A 1 282 ? -2.122 11.974 -24.636 1.00 92.56 282 ILE A C 1
ATOM 2210 O O . ILE A 1 282 ? -1.827 13.097 -24.247 1.00 92.56 282 ILE A O 1
ATOM 2214 N N . ILE A 1 283 ? -2.098 10.930 -23.807 1.00 91.38 283 ILE A N 1
ATOM 2215 C CA . ILE A 1 283 ? -1.826 11.077 -22.369 1.00 91.38 283 ILE A CA 1
ATOM 2216 C C . ILE A 1 283 ? -0.363 11.471 -22.113 1.00 91.38 283 ILE A C 1
ATOM 2218 O O . ILE A 1 283 ? -0.108 12.326 -21.258 1.00 91.38 283 ILE A O 1
ATOM 2222 N N . ALA A 1 284 ? 0.587 10.934 -22.884 1.00 91.44 284 ALA A N 1
ATOM 2223 C CA . ALA A 1 284 ? 2.011 11.264 -22.784 1.00 91.44 284 ALA A CA 1
ATOM 2224 C C . ALA A 1 284 ? 2.295 12.763 -23.005 1.00 91.44 284 ALA A C 1
ATOM 2226 O O . ALA A 1 284 ? 3.180 13.332 -22.368 1.00 91.44 284 ALA A O 1
ATOM 2227 N N . LYS A 1 285 ? 1.481 13.454 -23.818 1.00 92.94 285 LYS A N 1
ATOM 2228 C CA . LYS A 1 285 ? 1.542 14.920 -24.000 1.00 92.94 285 LYS A CA 1
ATOM 2229 C C . LYS A 1 285 ? 1.296 15.701 -22.700 1.00 92.94 285 LYS A C 1
ATOM 2231 O O . LYS A 1 285 ? 1.756 16.838 -22.558 1.00 92.94 285 LYS A O 1
ATOM 2236 N N . TYR A 1 286 ? 0.555 15.125 -21.753 1.00 93.06 286 TYR A N 1
ATOM 2237 C CA . TYR A 1 286 ? 0.165 15.789 -20.509 1.00 93.06 286 TYR A CA 1
ATOM 2238 C C . TYR A 1 286 ? 0.923 15.271 -19.280 1.00 93.06 286 TYR A C 1
ATOM 2240 O O . TYR A 1 286 ? 1.031 16.014 -18.299 1.00 93.06 286 TYR A O 1
ATOM 2248 N N . MET A 1 287 ? 1.429 14.031 -19.307 1.00 92.12 287 MET A N 1
ATOM 2249 C CA . MET A 1 287 ? 1.934 13.318 -18.127 1.00 92.12 287 MET A CA 1
ATOM 2250 C C . MET A 1 287 ? 3.107 12.384 -18.483 1.00 92.12 287 MET A C 1
ATOM 2252 O O . MET A 1 287 ? 2.988 11.595 -19.412 1.00 92.12 287 MET A O 1
ATOM 2256 N N . ASN A 1 288 ? 4.194 12.395 -17.695 1.00 81.50 288 ASN A N 1
ATOM 2257 C CA . ASN A 1 288 ? 5.346 11.495 -17.907 1.00 81.50 288 ASN A CA 1
ATOM 2258 C C . ASN A 1 288 ? 5.037 10.011 -17.618 1.00 81.50 288 ASN A C 1
ATOM 2260 O O . ASN A 1 288 ? 5.688 9.140 -18.176 1.00 81.50 288 ASN A O 1
ATOM 2264 N N . GLU A 1 289 ? 4.049 9.713 -16.769 1.00 87.12 289 GLU A N 1
ATOM 2265 C CA . GLU A 1 289 ? 3.635 8.341 -16.414 1.00 87.12 289 GLU A CA 1
ATOM 2266 C C . GLU A 1 289 ? 2.270 7.991 -17.032 1.00 87.12 289 GLU A C 1
ATOM 2268 O O . GLU A 1 289 ? 1.364 7.485 -16.366 1.00 87.12 289 GLU A O 1
ATOM 2273 N N . GLY A 1 290 ? 2.092 8.329 -18.313 1.00 84.19 290 GLY A N 1
ATOM 2274 C CA . GLY A 1 290 ? 0.799 8.225 -18.990 1.00 84.19 290 GLY A CA 1
ATOM 2275 C C . GLY A 1 290 ? 0.227 6.808 -19.073 1.00 84.19 290 GLY A C 1
ATOM 2276 O O . GLY A 1 290 ? -0.984 6.635 -18.952 1.00 84.19 290 GLY A O 1
ATOM 2277 N N . GLU A 1 291 ? 1.085 5.795 -19.206 1.00 87.00 291 GLU A N 1
ATOM 2278 C CA . GLU A 1 291 ? 0.675 4.387 -19.291 1.00 87.00 291 GLU A CA 1
ATOM 2279 C C . GLU A 1 291 ? 0.074 3.887 -17.971 1.00 87.00 291 GLU A C 1
ATOM 2281 O O . GLU A 1 291 ? -1.065 3.430 -17.954 1.00 87.00 291 GLU A O 1
ATOM 2286 N N . ASN A 1 292 ? 0.769 4.086 -16.844 1.00 89.69 292 ASN A N 1
ATOM 2287 C CA . ASN A 1 292 ? 0.265 3.720 -15.513 1.00 89.69 292 ASN A CA 1
ATOM 2288 C C . ASN A 1 292 ? -1.054 4.434 -15.188 1.00 89.69 292 ASN A C 1
ATOM 2290 O O . ASN A 1 292 ? -1.966 3.853 -14.594 1.00 89.69 292 ASN A O 1
ATOM 2294 N N . PHE A 1 293 ? -1.161 5.708 -15.582 1.00 92.75 293 PHE A N 1
ATOM 2295 C CA . PHE A 1 293 ? -2.389 6.475 -15.417 1.00 92.75 293 PHE A CA 1
ATOM 2296 C C . PHE A 1 293 ? -3.536 5.868 -16.233 1.00 92.75 293 PHE A C 1
ATOM 2298 O O . PHE A 1 293 ? -4.611 5.634 -15.678 1.00 92.75 293 PHE A O 1
ATOM 2305 N N . LEU A 1 294 ? -3.312 5.580 -17.520 1.00 90.94 294 LEU A N 1
ATOM 2306 C CA . LEU A 1 294 ? -4.315 4.982 -18.400 1.00 90.94 294 LEU A CA 1
ATOM 2307 C C . LEU A 1 294 ? -4.760 3.604 -17.896 1.00 90.94 294 LEU A C 1
ATOM 2309 O O . LEU A 1 294 ? -5.962 3.359 -17.799 1.00 90.94 294 LEU A O 1
ATOM 2313 N N . GLU A 1 295 ? -3.821 2.739 -17.510 1.00 90.75 295 GLU A N 1
ATOM 2314 C CA . GLU A 1 295 ? -4.123 1.414 -16.962 1.00 90.75 295 GLU A CA 1
ATOM 2315 C C . GLU A 1 295 ? -4.984 1.497 -15.695 1.00 90.75 295 GLU A C 1
ATOM 2317 O O . GLU A 1 295 ? -5.964 0.759 -15.567 1.00 90.75 295 GLU A O 1
ATOM 2322 N N . SER A 1 296 ? -4.683 2.432 -14.786 1.00 91.75 296 SER A N 1
ATOM 2323 C CA . SER A 1 296 ? -5.519 2.675 -13.603 1.00 91.75 296 SER A CA 1
ATOM 2324 C C . SER A 1 296 ? -6.911 3.178 -13.987 1.00 91.75 296 SER A C 1
ATOM 2326 O O . SER A 1 296 ? -7.900 2.708 -13.430 1.00 91.75 296 SER A O 1
ATOM 2328 N N . GLN A 1 297 ? -7.040 4.074 -14.974 1.00 92.19 297 GLN A N 1
ATOM 2329 C CA . GLN A 1 297 ? -8.367 4.535 -15.398 1.00 92.19 297 GLN A CA 1
ATOM 2330 C C . GLN A 1 297 ? -9.209 3.408 -16.014 1.00 92.19 297 GLN A C 1
ATOM 2332 O O . GLN A 1 297 ? -10.401 3.304 -15.715 1.00 92.19 297 GLN A O 1
ATOM 2337 N N . LEU A 1 298 ? -8.603 2.553 -16.839 1.00 90.25 298 LEU A N 1
ATOM 2338 C CA . LEU A 1 298 ? -9.283 1.413 -17.453 1.00 90.25 298 LEU A CA 1
ATOM 2339 C C . LEU A 1 298 ? -9.722 0.390 -16.398 1.00 90.25 298 LEU A C 1
ATOM 2341 O O . LEU A 1 298 ? -10.889 -0.004 -16.361 1.00 90.25 298 LEU A O 1
ATOM 2345 N N . LYS A 1 299 ? -8.819 0.030 -15.484 1.00 90.88 299 LYS A N 1
ATOM 2346 C CA . LYS A 1 299 ? -9.074 -0.987 -14.464 1.00 90.88 299 LYS A CA 1
ATOM 2347 C C . LYS A 1 299 ? -9.999 -0.497 -13.351 1.00 90.88 299 LYS A C 1
ATOM 2349 O O . LYS A 1 299 ? -10.991 -1.149 -13.047 1.00 90.88 299 LYS A O 1
ATOM 2354 N N . ASP A 1 300 ? -9.691 0.645 -12.746 1.00 88.50 300 ASP A N 1
ATOM 2355 C CA . ASP A 1 300 ? -10.321 1.064 -11.489 1.00 88.50 300 ASP A CA 1
ATOM 2356 C C . ASP A 1 300 ? -11.667 1.770 -11.705 1.00 88.50 300 ASP A C 1
ATOM 2358 O O . ASP A 1 300 ? -12.506 1.802 -10.799 1.00 88.50 300 ASP A O 1
ATOM 2362 N N . HIS A 1 301 ? -11.894 2.346 -12.892 1.00 88.56 301 HIS A N 1
ATOM 2363 C CA . HIS A 1 301 ? -13.114 3.106 -13.179 1.00 88.56 301 HIS A CA 1
ATOM 2364 C C . HIS A 1 301 ? -14.025 2.479 -14.226 1.00 88.56 301 HIS A C 1
ATOM 2366 O O . HIS A 1 301 ? -15.229 2.748 -14.190 1.00 88.56 301 HIS A O 1
ATOM 2372 N N . LEU A 1 302 ? -13.486 1.674 -15.144 1.00 87.69 302 LEU A N 1
ATOM 2373 C CA . LEU A 1 302 ? -14.281 1.045 -16.198 1.00 87.69 302 LEU A CA 1
ATOM 2374 C C . LEU A 1 302 ? -14.387 -0.476 -16.047 1.00 87.69 302 LEU A C 1
ATOM 2376 O O . LEU A 1 302 ? -15.327 -1.034 -16.604 1.00 87.69 302 LEU A O 1
ATOM 2380 N N . ASP A 1 303 ? -13.516 -1.111 -15.251 1.00 92.06 303 ASP A N 1
ATOM 2381 C CA . ASP A 1 303 ? -13.395 -2.575 -15.137 1.00 92.06 303 ASP A CA 1
ATOM 2382 C C . ASP A 1 303 ? -13.081 -3.230 -16.499 1.00 92.06 303 ASP A C 1
ATOM 2384 O O . ASP A 1 303 ? -13.640 -4.259 -16.876 1.00 92.06 303 ASP A O 1
ATOM 2388 N N . ILE A 1 304 ? -12.207 -2.574 -17.274 1.00 90.12 304 ILE A N 1
ATOM 2389 C CA . ILE A 1 304 ? -11.828 -2.943 -18.645 1.00 90.12 304 ILE A CA 1
ATOM 2390 C C . ILE A 1 304 ? -10.307 -3.144 -18.711 1.00 90.12 304 ILE A C 1
ATOM 2392 O O . ILE A 1 304 ? -9.539 -2.444 -18.050 1.00 90.12 304 ILE A O 1
ATOM 2396 N N . THR A 1 305 ? -9.859 -4.107 -19.515 1.00 88.75 305 THR A N 1
ATOM 2397 C CA . THR A 1 305 ? -8.440 -4.305 -19.861 1.00 88.75 305 THR A CA 1
ATOM 2398 C C . THR A 1 305 ? -8.104 -3.600 -21.180 1.00 88.75 305 THR A C 1
ATOM 2400 O O . THR A 1 305 ? -9.003 -3.424 -21.999 1.00 88.75 305 THR A O 1
ATOM 2403 N N . PRO A 1 306 ? -6.834 -3.252 -21.459 1.00 85.31 306 PRO A N 1
ATOM 2404 C CA . PRO A 1 306 ? -6.439 -2.693 -22.759 1.00 85.31 306 PRO A CA 1
ATOM 2405 C C . PRO A 1 306 ? -6.982 -3.489 -23.960 1.00 85.31 306 PRO A C 1
ATOM 2407 O O . PRO A 1 306 ? -7.511 -2.907 -24.901 1.00 85.31 306 PRO A O 1
ATOM 2410 N N . ASP A 1 307 ? -6.971 -4.822 -23.862 1.00 81.69 307 ASP A N 1
ATOM 2411 C CA . ASP A 1 307 ? -7.446 -5.734 -24.913 1.00 81.69 307 ASP A CA 1
ATOM 2412 C C . ASP A 1 307 ? -8.975 -5.756 -25.099 1.00 81.69 307 ASP A C 1
ATOM 2414 O O . ASP A 1 307 ? -9.473 -6.319 -26.072 1.00 81.69 307 ASP A O 1
ATOM 2418 N N . SER A 1 308 ? -9.735 -5.200 -24.152 1.00 85.06 308 SER A N 1
ATOM 2419 C CA . SER A 1 308 ? -11.203 -5.133 -24.192 1.00 85.06 308 SER A CA 1
ATOM 2420 C C . SER A 1 308 ? -11.737 -3.713 -24.381 1.00 85.06 308 SER A C 1
ATOM 2422 O O . SER A 1 308 ? -12.946 -3.496 -24.304 1.00 85.06 308 SER A O 1
ATOM 2424 N N . LEU A 1 309 ? -10.853 -2.748 -24.649 1.00 88.25 309 LEU A N 1
ATOM 2425 C CA . LEU A 1 309 ? -11.215 -1.354 -24.846 1.00 88.25 309 LEU A CA 1
ATOM 2426 C C . LEU A 1 309 ? -12.022 -1.170 -26.137 1.00 88.25 309 LEU A C 1
ATOM 2428 O O . LEU A 1 309 ? -11.482 -1.262 -27.238 1.00 88.25 309 LEU A O 1
ATOM 2432 N N . ALA A 1 310 ? -13.310 -0.849 -26.011 1.00 89.94 310 ALA A N 1
ATOM 2433 C CA . ALA A 1 310 ? -14.153 -0.543 -27.157 1.00 89.94 310 ALA A CA 1
ATOM 2434 C C . ALA A 1 310 ? -14.306 0.969 -27.372 1.00 89.94 310 ALA A C 1
ATOM 2436 O O . ALA A 1 310 ? -14.182 1.789 -26.461 1.00 89.94 310 ALA A O 1
ATOM 2437 N N . LEU A 1 311 ? -14.681 1.348 -28.598 1.00 88.50 311 LEU A N 1
ATOM 2438 C CA . LEU A 1 311 ? -14.966 2.740 -28.963 1.00 88.50 311 LEU A CA 1
ATOM 2439 C C . LEU A 1 311 ? -16.039 3.378 -28.061 1.00 88.50 311 LEU A C 1
ATOM 2441 O O . LEU A 1 311 ? -15.980 4.565 -27.752 1.00 88.50 311 LEU A O 1
ATOM 2445 N N . THR A 1 312 ? -17.005 2.578 -27.601 1.00 89.12 312 THR A N 1
ATOM 2446 C CA . THR A 1 312 ? -18.076 3.009 -26.691 1.00 89.12 312 THR A CA 1
ATOM 2447 C C . THR A 1 312 ? -17.582 3.405 -25.301 1.00 89.12 312 THR A C 1
ATOM 2449 O O . THR A 1 312 ? -18.306 4.081 -24.570 1.00 89.12 312 THR A O 1
ATOM 2452 N N . ASP A 1 313 ? -16.369 3.003 -24.928 1.00 91.38 313 ASP A N 1
ATOM 2453 C CA . ASP A 1 313 ? -15.793 3.275 -23.613 1.00 91.38 313 ASP A CA 1
ATOM 2454 C C . ASP A 1 313 ? -14.959 4.559 -23.595 1.00 91.38 313 ASP A C 1
ATOM 2456 O O . ASP A 1 313 ? -14.756 5.129 -22.523 1.00 91.38 313 ASP A O 1
ATOM 2460 N N . LEU A 1 314 ? -14.559 5.083 -24.763 1.00 92.12 314 LEU A N 1
ATOM 2461 C CA . LEU A 1 314 ? -13.737 6.295 -24.874 1.00 92.12 314 LEU A CA 1
ATOM 2462 C C . LEU A 1 314 ? -14.397 7.535 -24.266 1.00 92.12 314 LEU A C 1
ATOM 2464 O O . LEU A 1 314 ? -13.718 8.352 -23.651 1.00 92.12 314 LEU A O 1
ATOM 2468 N N . GLU A 1 315 ? -15.717 7.679 -24.388 1.00 94.25 315 GLU A N 1
ATOM 2469 C CA . GLU A 1 315 ? -16.430 8.825 -23.810 1.00 94.25 315 GLU A CA 1
ATOM 2470 C C . GLU A 1 315 ? -16.390 8.790 -22.273 1.00 94.25 315 GLU A C 1
ATOM 2472 O O . GLU A 1 315 ? -16.114 9.801 -21.620 1.00 94.25 315 GLU A O 1
ATOM 2477 N N . LYS A 1 316 ? -16.588 7.603 -21.684 1.00 94.00 316 LYS A N 1
ATOM 2478 C CA . LYS A 1 316 ? -16.479 7.405 -20.232 1.00 94.00 316 LYS A CA 1
ATOM 2479 C C . LYS A 1 316 ? -15.036 7.549 -19.760 1.00 94.00 316 LYS A C 1
ATOM 2481 O O . LYS A 1 316 ? -14.797 8.156 -18.718 1.00 94.00 316 LYS A O 1
ATOM 2486 N N . LEU A 1 317 ? -14.081 7.034 -20.535 1.00 94.38 317 LEU A N 1
ATOM 2487 C CA . LEU A 1 317 ? -12.658 7.181 -20.264 1.00 94.38 317 LEU A CA 1
ATOM 2488 C C . LEU A 1 317 ? -12.255 8.658 -20.252 1.00 94.38 317 LEU A C 1
ATOM 2490 O O . LEU A 1 317 ? -11.594 9.083 -19.311 1.00 94.38 317 LEU A O 1
ATOM 2494 N N . ALA A 1 318 ? -12.712 9.459 -21.218 1.00 95.31 318 ALA A N 1
ATOM 2495 C CA . ALA A 1 318 ? -12.454 10.897 -21.262 1.00 95.31 318 ALA A CA 1
ATOM 2496 C C . ALA A 1 318 ? -12.991 11.620 -20.014 1.00 95.31 318 ALA A C 1
ATOM 2498 O O . ALA A 1 318 ? -12.333 12.501 -19.454 1.00 95.31 318 ALA A O 1
ATOM 2499 N N . GLU A 1 319 ? -14.186 11.245 -19.544 1.00 96.12 319 GLU A N 1
ATOM 2500 C CA . GLU A 1 319 ? -14.766 11.795 -18.317 1.00 96.12 319 GLU A CA 1
ATOM 2501 C C . GLU A 1 319 ? -13.953 11.439 -17.066 1.00 96.12 319 GLU A C 1
ATOM 2503 O O . GLU A 1 319 ? -13.686 12.322 -16.242 1.00 96.12 319 GLU A O 1
ATOM 2508 N N . CYS A 1 320 ? -13.568 10.168 -16.916 1.00 94.44 320 CYS A N 1
ATOM 2509 C CA . CYS A 1 320 ? -12.782 9.693 -15.778 1.00 94.44 320 CYS A CA 1
ATOM 2510 C C . CYS A 1 320 ? -11.371 10.287 -15.795 1.00 94.44 320 CYS A C 1
ATOM 2512 O O . CYS A 1 320 ? -10.966 10.910 -14.813 1.00 94.44 320 CYS A O 1
ATOM 2514 N N . ALA A 1 321 ? -10.681 10.210 -16.936 1.00 92.81 321 ALA A N 1
ATOM 2515 C CA . ALA A 1 321 ? -9.352 10.772 -17.129 1.00 92.81 321 ALA A CA 1
ATOM 2516 C C . ALA A 1 321 ? -9.338 12.274 -16.826 1.00 92.81 321 ALA A C 1
ATOM 2518 O O . ALA A 1 321 ? -8.503 12.725 -16.049 1.00 92.81 321 ALA A O 1
ATOM 2519 N N . GLY A 1 322 ? -10.308 13.045 -17.330 1.00 95.25 322 GLY A N 1
ATOM 2520 C CA . GLY A 1 322 ? -10.403 14.477 -17.036 1.00 95.25 322 GLY A CA 1
ATOM 2521 C C . GLY A 1 322 ? -10.599 14.785 -15.544 1.00 95.25 322 GLY A C 1
ATOM 2522 O O . GLY A 1 322 ? -10.009 15.729 -15.018 1.00 95.25 322 GLY A O 1
ATOM 2523 N N . ARG A 1 323 ? -11.392 13.984 -14.819 1.00 93.81 323 ARG A N 1
ATOM 2524 C CA . ARG A 1 323 ? -11.589 14.167 -13.368 1.00 93.81 323 ARG A CA 1
ATOM 2525 C C . ARG A 1 323 ? -10.333 13.808 -12.581 1.00 93.81 323 ARG A C 1
ATOM 2527 O O . ARG A 1 323 ? -9.884 14.622 -11.775 1.00 93.81 323 ARG A O 1
ATOM 2534 N N . SER A 1 324 ? -9.758 12.638 -12.834 1.00 92.94 324 SER A N 1
ATOM 2535 C CA . SER A 1 324 ? -8.570 12.138 -12.137 1.00 92.94 324 SER A CA 1
ATOM 2536 C C . SER A 1 324 ? -7.346 13.011 -12.423 1.00 92.94 324 SER A C 1
ATOM 2538 O O . SER A 1 324 ? -6.653 13.436 -11.499 1.00 92.94 324 SER A O 1
ATOM 2540 N N . ALA A 1 325 ? -7.138 13.392 -13.686 1.00 93.38 325 ALA A N 1
ATOM 2541 C CA . ALA A 1 325 ? -6.038 14.260 -14.091 1.00 93.38 325 ALA A CA 1
ATOM 2542 C C . ALA A 1 325 ? -6.166 15.677 -13.513 1.00 93.38 325 ALA A C 1
ATOM 2544 O O . ALA A 1 325 ? -5.149 16.316 -13.254 1.00 93.38 325 ALA A O 1
ATOM 2545 N N . SER A 1 326 ? -7.377 16.175 -13.227 1.00 94.50 326 SER A N 1
ATOM 2546 C CA . SER A 1 326 ? -7.546 17.519 -12.645 1.00 94.50 326 SER A CA 1
ATOM 2547 C C . SER A 1 326 ? -6.850 17.691 -11.290 1.00 94.50 326 SER A C 1
ATOM 2549 O O . SER A 1 326 ? -6.428 18.801 -10.959 1.00 94.50 326 SER A O 1
ATOM 2551 N N . LEU A 1 327 ? -6.679 16.594 -10.543 1.00 90.88 327 LEU A N 1
ATOM 2552 C CA . LEU A 1 327 ? -5.946 16.563 -9.278 1.00 90.88 327 LEU A CA 1
ATOM 2553 C C . LEU A 1 327 ? -4.423 16.535 -9.471 1.00 90.88 327 LEU A C 1
ATOM 2555 O O . LEU A 1 327 ? -3.697 16.957 -8.575 1.00 90.88 327 LEU A O 1
ATOM 2559 N N . LEU A 1 328 ? -3.947 16.047 -10.620 1.00 89.25 328 LEU A N 1
ATOM 2560 C CA . LEU A 1 328 ? -2.529 15.812 -10.901 1.00 89.25 328 LEU A CA 1
ATOM 2561 C C . LEU A 1 328 ? -1.895 16.951 -11.709 1.00 89.25 328 LEU A C 1
ATOM 2563 O O . LEU A 1 328 ? -0.821 17.433 -11.362 1.00 89.25 328 LEU A O 1
ATOM 2567 N N . ILE A 1 329 ? -2.564 17.402 -12.773 1.00 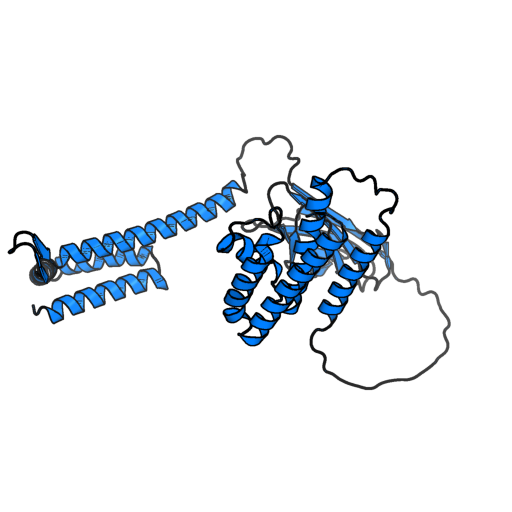90.88 329 ILE A N 1
ATOM 2568 C CA . ILE A 1 329 ? -2.026 18.374 -13.745 1.00 90.88 329 ILE A CA 1
ATOM 2569 C C . ILE A 1 329 ? -2.789 19.705 -13.771 1.00 90.88 329 ILE A C 1
ATOM 2571 O O . ILE A 1 329 ? -2.483 20.586 -14.576 1.00 90.88 329 ILE A O 1
ATOM 2575 N N . GLY A 1 330 ? -3.767 19.868 -12.876 1.00 93.56 330 GLY A N 1
ATOM 2576 C CA . GLY A 1 330 ? -4.624 21.046 -12.797 1.00 93.56 330 GLY A CA 1
ATOM 2577 C C . GLY A 1 330 ? -5.807 21.005 -13.766 1.00 93.56 330 GLY A C 1
ATOM 2578 O O . GLY A 1 330 ? -5.831 20.267 -14.750 1.00 93.56 330 GLY A O 1
ATOM 2579 N N . ARG A 1 331 ? -6.826 21.819 -13.465 1.00 95.62 331 ARG A N 1
ATOM 2580 C CA . ARG A 1 331 ? -8.134 21.781 -14.135 1.00 95.62 331 ARG A CA 1
ATOM 2581 C C . ARG A 1 331 ? -8.065 22.047 -15.638 1.00 95.62 331 ARG A C 1
ATOM 2583 O O . ARG A 1 331 ? -8.714 21.330 -16.388 1.00 95.62 331 ARG A O 1
ATOM 2590 N N . ASP A 1 332 ? -7.319 23.064 -16.059 1.00 95.50 332 ASP A N 1
ATOM 2591 C CA . ASP A 1 332 ? -7.315 23.496 -17.461 1.00 95.50 332 ASP A CA 1
ATOM 2592 C C . ASP A 1 332 ? -6.643 22.442 -18.352 1.00 95.50 332 ASP A C 1
ATOM 2594 O O . ASP A 1 332 ? -7.253 21.967 -19.304 1.00 95.50 332 ASP A O 1
ATOM 2598 N N . ARG A 1 333 ? -5.459 21.948 -17.955 1.00 92.62 333 ARG A N 1
ATOM 2599 C CA . ARG A 1 333 ? -4.753 20.880 -18.689 1.00 92.62 333 ARG A CA 1
ATOM 2600 C C . ARG A 1 333 ? -5.524 19.560 -18.690 1.00 92.62 333 ARG A C 1
ATOM 2602 O O . ARG A 1 333 ? -5.489 18.835 -19.674 1.00 92.62 333 ARG A O 1
ATOM 2609 N N . ALA A 1 334 ? -6.234 19.250 -17.607 1.00 94.50 334 ALA A N 1
ATOM 2610 C CA . ALA A 1 334 ? -7.093 18.071 -17.555 1.00 94.50 334 ALA A CA 1
ATOM 2611 C C . ALA A 1 334 ? -8.331 18.196 -18.459 1.00 94.50 334 ALA A C 1
ATOM 2613 O O . ALA A 1 334 ? -8.810 17.193 -18.986 1.00 94.50 334 ALA A O 1
ATOM 2614 N N . MET A 1 335 ? -8.843 19.415 -18.657 1.00 96.44 335 MET A N 1
ATOM 2615 C CA . MET A 1 335 ? -9.914 19.670 -19.618 1.00 96.44 335 MET A CA 1
ATOM 2616 C C . MET A 1 335 ? -9.413 19.522 -21.058 1.00 96.44 335 MET A C 1
ATOM 2618 O O . MET A 1 335 ? -10.113 18.930 -21.873 1.00 96.44 335 MET A O 1
ATOM 2622 N N . ASP A 1 336 ? -8.199 19.993 -21.350 1.00 96.00 336 ASP A N 1
ATOM 2623 C CA . ASP A 1 336 ? -7.560 19.791 -22.654 1.00 96.00 336 ASP A CA 1
ATOM 2624 C C . ASP A 1 336 ? -7.346 18.296 -22.937 1.00 96.00 336 ASP A C 1
ATOM 2626 O O . ASP A 1 336 ? -7.738 17.822 -23.996 1.00 96.00 336 ASP A O 1
ATOM 2630 N N . LEU A 1 337 ? -6.836 17.531 -21.961 1.00 95.81 337 LEU A N 1
ATOM 2631 C CA . LEU A 1 337 ? -6.711 16.073 -22.067 1.00 95.81 337 LEU A CA 1
ATOM 2632 C C . LEU A 1 337 ? -8.062 15.403 -22.364 1.00 95.81 337 LEU A C 1
ATOM 2634 O O . LEU A 1 337 ? -8.155 14.551 -23.245 1.00 95.81 337 LEU A O 1
ATOM 2638 N N . LYS A 1 338 ? -9.123 15.791 -21.644 1.00 97.25 338 LYS A N 1
ATOM 2639 C CA . LYS A 1 338 ? -10.477 15.275 -21.892 1.00 97.25 338 LYS A CA 1
ATOM 2640 C C . LYS A 1 338 ? -10.923 15.557 -23.330 1.00 97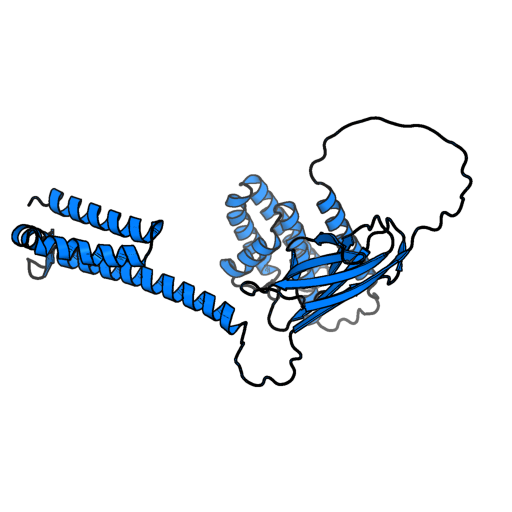.25 338 LYS A C 1
ATOM 2642 O O . LYS A 1 338 ? -11.491 14.670 -23.961 1.00 97.25 338 LYS A O 1
ATOM 2647 N N . ASN A 1 339 ? -10.708 16.774 -23.823 1.00 97.19 339 ASN A N 1
ATOM 2648 C CA . ASN A 1 339 ? -11.121 17.164 -25.169 1.00 97.19 339 ASN A CA 1
ATOM 2649 C C . ASN A 1 339 ? -10.336 16.402 -26.242 1.00 97.19 339 ASN A C 1
ATOM 2651 O O . ASN A 1 339 ? -10.963 15.871 -27.149 1.00 97.19 339 ASN A O 1
ATOM 2655 N N . ASP A 1 340 ? -9.018 16.248 -26.087 1.00 96.06 340 ASP A N 1
ATOM 2656 C CA . ASP A 1 340 ? -8.189 15.477 -27.022 1.00 96.06 340 ASP A CA 1
ATOM 2657 C C . ASP A 1 340 ? -8.668 14.008 -27.116 1.00 96.06 340 ASP A C 1
ATOM 2659 O O . ASP A 1 340 ? -8.770 13.453 -28.211 1.00 96.06 340 ASP A O 1
ATOM 2663 N N . ILE A 1 341 ? -9.057 13.381 -25.993 1.00 95.12 341 ILE A N 1
ATOM 2664 C CA . ILE A 1 341 ? -9.634 12.019 -25.995 1.00 95.12 341 ILE A CA 1
ATOM 2665 C C . ILE A 1 341 ? -11.007 11.983 -26.699 1.00 95.12 341 ILE A C 1
ATOM 2667 O O . ILE A 1 341 ? -11.326 11.025 -27.409 1.00 95.12 341 ILE A O 1
ATOM 2671 N N . LEU A 1 342 ? -11.844 13.011 -26.526 1.00 95.25 342 LEU A N 1
ATOM 2672 C CA . LEU A 1 342 ? -13.144 13.102 -27.208 1.00 95.25 342 LEU A CA 1
ATOM 2673 C C . LEU A 1 342 ? -12.997 13.344 -28.718 1.00 95.25 342 LEU A C 1
ATOM 2675 O O . LEU A 1 342 ? -13.779 12.805 -29.510 1.00 95.25 342 LEU A O 1
ATOM 2679 N N . ASP A 1 343 ? -11.991 14.113 -29.121 1.00 94.88 343 ASP A N 1
ATOM 2680 C CA . ASP A 1 343 ? -11.652 14.338 -30.524 1.00 94.88 343 ASP A CA 1
ATOM 2681 C C . ASP A 1 343 ? -11.167 13.036 -31.173 1.00 94.88 343 ASP A C 1
ATOM 2683 O O . ASP A 1 343 ? -11.616 12.695 -32.271 1.00 94.88 343 ASP A O 1
ATOM 2687 N N . LEU A 1 344 ? -10.363 12.240 -30.455 1.00 92.88 344 LEU A N 1
ATOM 2688 C CA . LEU A 1 344 ? -9.980 10.892 -30.882 1.00 92.88 344 LEU A CA 1
ATOM 2689 C C . LEU A 1 344 ? -11.210 10.000 -31.104 1.00 92.88 344 LEU A C 1
ATOM 2691 O O . LEU A 1 344 ? -11.351 9.371 -32.153 1.00 92.88 344 LEU A O 1
ATOM 2695 N N . CYS A 1 345 ? -12.144 9.989 -30.151 1.00 92.38 345 CYS A N 1
ATOM 2696 C CA . CYS A 1 345 ? -13.393 9.236 -30.276 1.00 92.38 345 CYS A CA 1
ATOM 2697 C C . CYS A 1 345 ? -14.182 9.650 -31.531 1.00 92.38 345 CYS A C 1
ATOM 2699 O O . CYS A 1 345 ? -14.616 8.802 -32.316 1.00 92.38 345 CYS A O 1
ATOM 2701 N N . SER A 1 346 ? -14.301 10.957 -31.776 1.00 92.31 346 SER A N 1
ATOM 2702 C CA . SER A 1 346 ? -14.978 11.498 -32.959 1.00 92.31 346 SER A CA 1
ATOM 2703 C C . SER A 1 346 ? -14.299 11.065 -34.263 1.00 92.31 346 SER A C 1
ATOM 2705 O O . SER A 1 346 ? -14.990 10.676 -35.210 1.00 92.31 346 SER A O 1
ATOM 2707 N N . HIS A 1 347 ? -12.963 11.055 -34.289 1.00 92.69 347 HIS A N 1
ATOM 2708 C CA . HIS A 1 347 ? -12.171 10.610 -35.433 1.00 92.69 347 HIS A CA 1
ATOM 2709 C C . HIS A 1 347 ? -12.447 9.141 -35.792 1.00 92.69 347 HIS A C 1
ATOM 2711 O O . HIS A 1 347 ? -12.732 8.823 -36.950 1.00 92.69 347 HIS A O 1
ATOM 2717 N N . TYR A 1 348 ? -12.452 8.243 -34.804 1.00 90.31 348 TYR A N 1
ATOM 2718 C CA . TYR A 1 348 ? -12.742 6.824 -35.034 1.00 90.31 348 TYR A CA 1
ATOM 2719 C C . TYR A 1 348 ? -14.203 6.562 -35.424 1.00 90.31 348 TYR A C 1
ATOM 2721 O O . TYR A 1 348 ? -14.467 5.709 -36.273 1.00 90.31 348 TYR A O 1
ATOM 2729 N N . ILE A 1 349 ? -15.160 7.322 -34.879 1.00 88.88 349 ILE A N 1
ATOM 2730 C CA . ILE A 1 349 ? -16.569 7.240 -35.298 1.00 88.88 349 ILE A CA 1
ATOM 2731 C C . ILE A 1 349 ? -16.724 7.638 -36.774 1.00 88.88 349 ILE A C 1
ATOM 2733 O O . ILE A 1 349 ? -17.457 6.985 -37.521 1.00 88.88 349 ILE A O 1
ATOM 2737 N N . GLU A 1 350 ? -16.062 8.710 -37.215 1.00 89.19 350 GLU A N 1
ATOM 2738 C CA . GLU A 1 350 ? -16.101 9.155 -38.613 1.00 89.19 350 GLU A CA 1
ATOM 2739 C C . GLU A 1 350 ? -15.415 8.155 -39.554 1.00 89.19 350 GLU A C 1
ATOM 2741 O O . GLU A 1 350 ? -15.935 7.853 -40.637 1.00 89.19 350 GLU A O 1
ATOM 2746 N N . ARG A 1 351 ? -14.305 7.563 -39.102 1.00 85.94 351 ARG A N 1
ATOM 2747 C CA . ARG A 1 351 ? -13.615 6.484 -39.810 1.00 85.94 351 ARG A CA 1
ATOM 2748 C C . ARG A 1 351 ? -14.503 5.245 -39.962 1.00 85.94 351 ARG A C 1
ATOM 2750 O O . ARG A 1 351 ? -14.666 4.756 -41.072 1.00 85.94 351 ARG A O 1
ATOM 2757 N N . ASN A 1 352 ? -15.188 4.785 -38.917 1.00 83.50 352 ASN A N 1
ATOM 2758 C CA . ASN A 1 352 ? -16.082 3.621 -39.037 1.00 83.50 352 ASN A CA 1
ATOM 2759 C C . ASN A 1 352 ? -17.253 3.870 -40.004 1.00 83.50 352 ASN A C 1
ATOM 2761 O O . ASN A 1 352 ? -17.606 2.993 -40.796 1.00 83.50 352 ASN A O 1
ATOM 2765 N N . LYS A 1 353 ? -17.791 5.100 -40.041 1.00 86.06 353 LYS A N 1
ATOM 2766 C CA . LYS A 1 353 ? -18.828 5.489 -41.015 1.00 86.06 353 LYS A CA 1
ATOM 2767 C C . LYS A 1 353 ? -18.343 5.424 -42.461 1.00 86.06 353 LYS A C 1
ATOM 2769 O O . LYS A 1 353 ? -19.111 5.027 -43.335 1.00 86.06 353 LYS A O 1
ATOM 2774 N N . THR A 1 354 ? -17.098 5.817 -42.730 1.00 81.69 354 THR A N 1
ATOM 2775 C CA . THR A 1 354 ? -16.533 5.781 -44.091 1.00 81.69 354 THR A CA 1
ATOM 2776 C C . THR A 1 354 ? -16.269 4.357 -44.579 1.00 81.69 354 THR A C 1
ATOM 2778 O O . THR A 1 354 ? -16.313 4.116 -45.782 1.00 81.69 354 THR A O 1
ATOM 2781 N N . TRP A 1 355 ? -16.065 3.411 -43.661 1.00 76.12 355 TRP A N 1
ATOM 2782 C CA . TRP A 1 355 ? -15.765 2.011 -43.970 1.00 76.12 355 TRP A CA 1
ATOM 2783 C C . TRP A 1 355 ? -17.020 1.129 -44.079 1.00 76.12 355 TRP A C 1
ATOM 2785 O O . TRP A 1 355 ? -16.921 -0.050 -44.407 1.00 76.12 355 TRP A O 1
ATOM 2795 N N . GLY A 1 356 ? -18.215 1.690 -43.856 1.00 73.94 356 GLY A N 1
ATOM 2796 C CA . GLY A 1 356 ? -19.482 0.960 -43.972 1.00 73.94 356 GLY A CA 1
ATOM 2797 C C . GLY A 1 356 ? -19.708 -0.080 -42.869 1.00 73.94 356 GLY A C 1
ATOM 2798 O O . GLY A 1 356 ? -20.573 -0.941 -43.018 1.00 73.94 356 GLY A O 1
ATOM 2799 N N . VAL A 1 357 ? -18.947 0.006 -41.777 1.00 61.94 357 VAL A N 1
ATOM 2800 C CA . VAL A 1 357 ? -19.082 -0.835 -40.587 1.00 61.94 357 VAL A CA 1
ATOM 2801 C C . VAL A 1 357 ? -20.003 -0.088 -39.618 1.00 61.94 357 VAL A C 1
ATOM 2803 O O . VAL A 1 357 ? -19.558 0.807 -38.900 1.00 61.94 357 VAL A O 1
ATOM 2806 N N . VAL A 1 358 ? -21.307 -0.378 -39.667 1.00 47.62 358 VAL A N 1
ATOM 2807 C CA . VAL A 1 358 ? -22.306 0.120 -38.701 1.00 47.62 358 VAL A CA 1
ATOM 2808 C C . VAL A 1 358 ? -23.004 -1.051 -38.042 1.00 47.62 358 VAL A C 1
ATOM 2810 O O . VAL A 1 358 ? -23.475 -1.935 -38.796 1.00 47.62 358 VAL A O 1
#

pLDDT: mean 79.07, std 18.94, range [28.58, 98.06]

Sequence (358 aa):
MDLLLSLFLLILYLLFIGFIIIYVSSFAGILFMLLVPLIGVMIAPEEMAGFLSYELFAIMDGAISMRNIHILLAFWAAFLSIVIYTEFLGWYMAHISASGSGSSDIEFPEDENFEARIEVDNDSLEVGEPLICRIIIKSGLFKAVLVRIEAKIDDVPVDTIGDEWIRCDIEHEIAVIRPEVAGRGELCLFTSPPGFSSGPVAKTSFTIRKNEEKEIETEEQSDFALSIPGGTNLDGLEEMKKIVEEWHEWKNELPSTASTPGDPALDQLCQMIDIYQDLLAIIAKYMNEGENFLESQLKDHLDITPDSLALTDLEKLAECAGRSASLLIGRDRAMDLKNDILDLCSHYIERNKTWGVV

Radius of gyration: 32.46 Å; chains: 1; bounding box: 82×63×95 Å

Secondary structure (DSSP, 8-state):
--HHHHHHHHHHHHHHHHHHHHHT-HHHHHHHHHHHHHHHHHH-HHHHHHHHH-EEEEETTTTEEEEHHHHHHHHHHHHHHHHHHHHHHHHHHHHHHHHTS---SS---S--SEEEEEEES-SEEETTS-EEEEEEEEESS-SEEEEEEEEEETTEEEEEEEEEEEETTSEEEEEEE--SS-EEEEEEEEEE-TT-PPPEEEEEEEEEE-------------------------HHHHHHHHHHHHHHHHHHHS-GGG-----HHHHHHHHHHHHHHHHHHHHHTT-TTHHHHHHHIIIIII---GGG--GGGHHHHHHHHHHHHHHHT-HHHHHHHHHHHHHHHHHHHHHHHHTT--

Foldseek 3Di:
DDLVVLVVVLVVLLVVLVCCVPPPHLVVSLVCLPVVLVVCCVPPVVVSCCSQQQFNDAPDVNPDTDGSVNVSVVSSVVSVVVSVVVVVVVVVVVVVLVVLVDDDPPPDDPDPFWDWDKAWPALEAEQQDFTKIKIAIGHPRDQKWFKKKWKDFPNHTDDIDDGDIDGHPDIDIDRGDRHNDWGKMKIFIWTDHPPDDTDGRDMDIGGYDYPPPPPPPDDDDDDDDDDDDDDDPPPVVVVVVVVVVVVVVVVVPPDPVVPPVDDPVVVQQVVLVVLLVLLLVLQVVQDVPSPVLLQCLQCVPVVHGSSRDDLVCLLVSLVSQLVVCCVVRNNPSSPVSSVSSVVSSVVVVVVCVVVVND